Protein AF-A0A165S381-F1 (afdb_monomer_lite)

Structure (mmCIF, N/CA/C/O backbone):
data_AF-A0A165S381-F1
#
_entry.id   AF-A0A165S381-F1
#
loop_
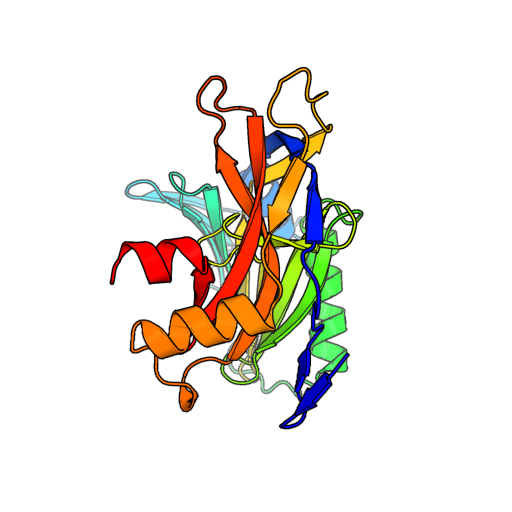_atom_site.group_PDB
_atom_site.id
_atom_site.type_symbol
_atom_site.label_atom_id
_atom_site.label_alt_id
_atom_site.label_comp_id
_atom_site.label_asym_id
_atom_site.label_entity_id
_atom_site.label_seq_id
_atom_site.pdbx_PDB_ins_code
_atom_site.Cartn_x
_atom_site.Cartn_y
_atom_site.Cartn_z
_atom_site.occupancy
_atom_site.B_iso_or_equiv
_atom_site.auth_seq_id
_atom_site.auth_comp_id
_atom_site.auth_asym_id
_atom_site.auth_atom_id
_atom_site.pdbx_PDB_model_num
ATOM 1 N N . MET A 1 1 ? 2.937 -6.931 23.588 1.00 52.06 1 MET A N 1
ATOM 2 C CA . MET A 1 1 ? 3.526 -7.635 22.437 1.00 52.06 1 MET A CA 1
ATOM 3 C C . MET A 1 1 ? 3.448 -9.098 22.780 1.00 52.06 1 MET A C 1
ATOM 5 O O . MET A 1 1 ? 4.029 -9.491 23.786 1.00 52.06 1 MET A O 1
ATOM 9 N N . THR A 1 2 ? 2.648 -9.835 22.028 1.00 57.00 2 THR A N 1
ATOM 10 C CA . THR A 1 2 ? 2.425 -11.264 22.241 1.00 57.00 2 THR A CA 1
ATOM 11 C C . THR A 1 2 ? 3.054 -11.995 21.063 1.00 57.00 2 THR A C 1
ATOM 13 O O . THR A 1 2 ? 3.124 -11.451 19.956 1.00 57.00 2 THR A O 1
ATOM 16 N N . TYR A 1 3 ? 3.615 -13.167 21.333 1.00 39.75 3 TYR A N 1
ATOM 17 C CA . TYR A 1 3 ? 4.367 -13.951 20.365 1.00 39.75 3 TYR A CA 1
ATOM 18 C C . TYR A 1 3 ? 3.748 -15.343 20.311 1.00 39.75 3 TYR A C 1
ATOM 20 O O . TYR A 1 3 ? 3.894 -16.117 21.254 1.00 39.75 3 TYR A O 1
ATOM 28 N N . GLU A 1 4 ? 3.042 -15.636 19.224 1.00 42.53 4 GLU A N 1
ATOM 29 C CA . GLU A 1 4 ? 2.486 -16.959 18.929 1.00 42.53 4 GLU A CA 1
ATOM 30 C C . GLU A 1 4 ? 2.816 -17.303 17.471 1.00 42.53 4 GLU A C 1
ATOM 32 O O . GLU A 1 4 ? 2.862 -16.420 16.613 1.00 42.53 4 GLU A O 1
ATOM 37 N N . ASP A 1 5 ? 3.125 -18.573 17.199 1.00 50.25 5 ASP A N 1
ATOM 38 C CA . ASP A 1 5 ? 3.379 -19.104 15.850 1.00 50.25 5 ASP A CA 1
ATOM 39 C C . ASP A 1 5 ? 4.349 -18.265 14.994 1.00 50.25 5 ASP A C 1
ATOM 41 O O . ASP A 1 5 ? 4.119 -17.996 13.813 1.00 50.25 5 ASP A O 1
ATOM 45 N N . ASN A 1 6 ? 5.462 -17.836 15.603 1.00 48.41 6 ASN A N 1
ATOM 46 C CA . ASN A 1 6 ? 6.519 -17.047 14.956 1.00 48.41 6 ASN A CA 1
ATOM 47 C C . ASN A 1 6 ? 6.038 -15.690 14.392 1.00 48.41 6 ASN A C 1
ATOM 49 O O . ASN A 1 6 ? 6.712 -15.087 13.555 1.00 48.41 6 ASN A O 1
ATOM 53 N N . THR A 1 7 ? 4.884 -15.205 14.863 1.00 52.88 7 THR A N 1
ATOM 54 C CA . THR A 1 7 ? 4.267 -13.945 14.453 1.00 52.88 7 THR A CA 1
ATOM 55 C C . THR A 1 7 ? 4.124 -13.034 15.666 1.00 52.88 7 THR A C 1
ATOM 57 O O . THR A 1 7 ? 3.506 -13.375 16.674 1.00 52.88 7 THR A O 1
ATOM 60 N N . THR A 1 8 ? 4.709 -11.844 15.574 1.00 57.97 8 THR A N 1
ATOM 61 C CA . THR A 1 8 ? 4.594 -10.825 16.617 1.00 57.97 8 THR A CA 1
ATOM 62 C C . THR A 1 8 ? 3.366 -9.969 16.356 1.00 57.97 8 THR A C 1
ATOM 64 O O . THR A 1 8 ? 3.255 -9.366 15.289 1.00 57.97 8 THR A O 1
ATOM 67 N N . TYR A 1 9 ? 2.487 -9.842 17.346 1.00 70.31 9 TYR A N 1
ATOM 68 C CA . TYR A 1 9 ? 1.374 -8.899 17.286 1.00 70.31 9 TYR A CA 1
ATOM 69 C C . TYR A 1 9 ? 1.334 -7.986 18.514 1.00 70.31 9 TYR A C 1
ATOM 71 O O . TYR A 1 9 ? 1.805 -8.303 19.617 1.00 70.31 9 TYR A O 1
ATOM 79 N N . ILE A 1 10 ? 0.816 -6.779 18.293 1.00 77.88 10 ILE A N 1
ATOM 80 C CA . ILE A 1 10 ? 0.620 -5.789 19.346 1.00 77.88 10 ILE A CA 1
ATOM 81 C C . ILE A 1 10 ? -0.807 -5.929 19.857 1.00 77.88 10 ILE A C 1
ATOM 83 O O . ILE A 1 10 ? -1.758 -5.478 19.227 1.00 77.88 10 ILE A O 1
ATOM 87 N N . ASP A 1 11 ? -0.929 -6.529 21.037 1.00 85.50 11 ASP A N 1
ATOM 88 C CA . ASP A 1 11 ? -2.183 -6.535 21.773 1.00 85.50 11 ASP A CA 1
ATOM 89 C C . ASP A 1 11 ? -2.430 -5.215 22.491 1.00 85.50 11 ASP A C 1
ATOM 91 O O . ASP A 1 11 ? -1.566 -4.670 23.185 1.00 85.50 11 ASP A O 1
ATOM 95 N N . TYR A 1 12 ? -3.678 -4.773 22.401 1.00 91.06 12 TYR A N 1
ATOM 96 C CA . TYR A 1 12 ? -4.230 -3.678 23.183 1.00 91.06 12 TYR A CA 1
ATOM 97 C C . TYR A 1 12 ? -5.188 -4.276 24.217 1.00 91.06 12 TYR A C 1
ATOM 99 O O . TYR A 1 12 ? -6.333 -4.583 23.864 1.00 91.06 12 TYR A O 1
ATOM 107 N N . PRO A 1 13 ? -4.743 -4.506 25.470 1.00 89.69 13 PRO A N 1
ATOM 108 C CA . PRO A 1 13 ? -5.540 -5.204 26.486 1.00 89.69 13 PRO A CA 1
ATOM 109 C C . PRO A 1 13 ? -6.689 -4.346 27.031 1.00 89.69 13 PRO A C 1
ATOM 111 O O . PRO A 1 13 ? -7.647 -4.861 27.606 1.00 89.69 13 PRO A O 1
ATOM 114 N N . LYS A 1 14 ? -6.613 -3.027 26.836 1.00 95.19 14 LYS A N 1
ATOM 115 C CA . LYS A 1 14 ? -7.631 -2.045 27.215 1.00 95.19 14 LYS A CA 1
ATOM 116 C C . LYS A 1 14 ? -8.139 -1.315 25.974 1.00 95.19 14 LYS A C 1
ATOM 118 O O . LYS A 1 14 ? -7.603 -1.487 24.883 1.00 95.19 14 LYS A O 1
ATOM 123 N N . GLN A 1 15 ? -9.193 -0.526 26.156 1.00 96.06 15 GLN A N 1
ATOM 124 C CA . GLN A 1 15 ? -9.677 0.380 25.119 1.00 96.06 15 GLN A CA 1
ATOM 125 C C . GLN A 1 15 ? -8.584 1.376 24.718 1.00 96.06 15 GLN A C 1
ATOM 127 O O . GLN A 1 15 ? -7.765 1.769 25.553 1.00 96.06 15 GLN A O 1
ATOM 132 N N . VAL A 1 16 ? -8.592 1.785 23.452 1.00 95.19 16 VAL A N 1
ATOM 133 C CA . VAL A 1 16 ? -7.617 2.723 22.884 1.00 95.19 16 VAL A CA 1
ATOM 134 C C . VAL A 1 16 ? -8.367 3.894 22.279 1.00 95.19 16 VAL A C 1
ATOM 136 O O . VAL A 1 16 ? -9.293 3.693 21.499 1.00 95.19 16 VAL A O 1
ATOM 139 N N . THR A 1 17 ? -7.966 5.112 22.626 1.00 95.12 17 THR A N 1
ATOM 140 C CA . THR A 1 17 ? -8.528 6.332 22.044 1.00 95.12 17 THR A CA 1
ATOM 141 C C . THR A 1 17 ? -7.565 6.874 20.997 1.00 95.12 17 THR A C 1
ATOM 143 O O . THR A 1 17 ? -6.408 7.144 21.310 1.00 95.12 17 THR A O 1
ATOM 146 N N . MET A 1 18 ? -8.040 7.027 19.763 1.00 94.06 18 MET A N 1
ATOM 147 C CA . MET A 1 18 ? -7.264 7.516 18.619 1.00 94.06 18 MET A CA 1
ATOM 148 C C . MET A 1 18 ? -7.956 8.727 18.003 1.00 94.06 18 MET A C 1
ATOM 150 O O . MET A 1 18 ? -9.185 8.797 17.997 1.00 94.06 18 MET A O 1
ATOM 154 N N . GLN A 1 19 ? -7.175 9.679 17.498 1.00 92.38 19 GLN A N 1
ATOM 155 C CA . GLN A 1 19 ? -7.712 10.881 16.861 1.00 92.38 19 GLN A CA 1
ATOM 156 C C . GLN A 1 19 ? -8.088 10.599 15.407 1.00 92.38 19 GLN A C 1
ATOM 158 O O . GLN A 1 19 ? -7.485 9.748 14.763 1.00 92.38 19 GLN A O 1
ATOM 163 N N . HIS A 1 20 ? -9.064 11.326 14.876 1.00 92.06 20 HIS A N 1
ATOM 164 C CA . HIS A 1 20 ? -9.244 11.410 13.432 1.00 92.06 20 HIS A CA 1
ATOM 165 C C . HIS A 1 20 ? -8.231 12.374 12.829 1.00 92.06 20 HIS A C 1
ATOM 167 O O . HIS A 1 20 ? -7.898 13.396 13.428 1.00 92.06 20 HIS A O 1
ATOM 173 N N . TYR A 1 21 ? -7.826 12.089 11.595 1.00 91.62 21 TYR A N 1
ATOM 174 C CA . TYR A 1 21 ? -7.025 13.012 10.805 1.00 91.62 21 TYR A CA 1
ATOM 175 C C . TYR A 1 21 ? -7.656 13.236 9.441 1.00 91.62 21 TYR A C 1
ATOM 177 O O . TYR A 1 21 ? -8.306 12.347 8.891 1.00 91.62 21 TYR A O 1
ATOM 185 N N . SER A 1 22 ? -7.406 14.411 8.879 1.00 91.75 22 SER A N 1
ATOM 186 C CA . SER A 1 22 ? -7.743 14.723 7.497 1.00 91.75 22 SER A CA 1
ATOM 187 C C . SER A 1 22 ? -6.506 15.267 6.799 1.00 91.75 22 SER A C 1
ATOM 189 O O . SER A 1 22 ? -5.703 15.975 7.403 1.00 91.75 22 SER A O 1
ATOM 191 N N . TYR A 1 23 ? -6.345 14.938 5.524 1.00 91.50 23 TYR A N 1
ATOM 192 C CA . TYR A 1 23 ? -5.181 15.320 4.728 1.00 91.50 23 TYR A CA 1
ATOM 193 C C . TYR A 1 23 ? -5.603 15.769 3.337 1.00 91.50 23 TYR A C 1
ATOM 195 O O . TYR A 1 23 ? -6.544 15.222 2.759 1.00 91.50 23 TYR A O 1
ATOM 203 N N . LEU A 1 24 ? -4.864 16.720 2.768 1.00 91.25 24 LEU A N 1
ATOM 204 C CA . LEU A 1 24 ? -4.918 16.979 1.336 1.00 91.25 24 LEU A CA 1
ATOM 205 C C . LEU A 1 24 ? -4.264 15.818 0.585 1.00 91.25 24 LEU A C 1
ATOM 207 O O . LEU A 1 24 ? -3.138 15.407 0.887 1.00 91.25 24 LEU A O 1
ATOM 211 N N . MET A 1 25 ? -4.986 15.311 -0.408 1.00 89.69 25 MET A N 1
ATOM 212 C CA . MET A 1 25 ? -4.514 14.288 -1.326 1.00 89.69 25 MET A CA 1
ATOM 213 C C . MET A 1 25 ? -3.810 14.929 -2.510 1.00 89.69 25 MET A C 1
ATOM 215 O O . MET A 1 25 ? -4.332 15.852 -3.136 1.00 89.69 25 MET A O 1
ATOM 219 N N . SER A 1 26 ? -2.670 14.360 -2.877 1.00 88.12 26 SER A N 1
ATOM 220 C CA . SER A 1 26 ? -2.007 14.648 -4.142 1.00 88.12 26 SER A CA 1
ATOM 221 C C . SER A 1 26 ? -2.053 13.438 -5.062 1.00 88.12 26 SER A C 1
ATOM 223 O O . SER A 1 26 ? -2.229 12.311 -4.599 1.00 88.12 26 SER A O 1
ATOM 225 N N . LYS A 1 27 ? -1.913 13.679 -6.367 1.00 89.94 27 LYS A N 1
ATOM 226 C CA . LYS A 1 27 ? -1.815 12.633 -7.384 1.00 89.94 27 LYS A CA 1
ATOM 227 C C . LYS A 1 27 ? -0.576 12.880 -8.235 1.00 89.94 27 LYS A C 1
ATOM 229 O O . LYS A 1 27 ? -0.496 13.918 -8.888 1.00 89.94 27 LYS A O 1
ATOM 234 N N . ALA A 1 28 ? 0.351 11.928 -8.254 1.00 90.69 28 ALA A N 1
ATOM 235 C CA . ALA A 1 28 ? 1.498 11.968 -9.152 1.00 90.69 28 ALA A CA 1
ATOM 236 C C . ALA A 1 28 ? 1.049 11.865 -10.620 1.00 90.69 28 ALA A C 1
ATOM 238 O O . ALA A 1 28 ? 0.085 11.160 -10.949 1.00 90.69 28 ALA A O 1
ATOM 239 N N . ALA A 1 29 ? 1.758 12.553 -11.514 1.00 93.00 29 ALA A N 1
ATOM 240 C CA . ALA A 1 29 ? 1.512 12.436 -12.943 1.00 93.00 29 ALA A CA 1
ATOM 241 C C . ALA A 1 29 ? 1.976 11.060 -13.437 1.00 93.00 29 ALA A C 1
ATOM 243 O O . ALA A 1 29 ? 3.136 10.688 -13.271 1.00 93.00 29 ALA A O 1
ATOM 244 N N . ALA A 1 30 ? 1.083 10.310 -14.089 1.00 94.12 30 ALA A N 1
ATOM 245 C CA . ALA A 1 30 ? 1.415 8.992 -14.628 1.00 94.12 30 ALA A CA 1
ATOM 246 C C . ALA A 1 30 ? 2.625 9.041 -15.576 1.00 94.12 30 ALA A C 1
ATOM 248 O O . ALA A 1 30 ? 3.497 8.187 -15.494 1.00 94.12 30 ALA A O 1
ATOM 249 N N . SER A 1 31 ? 2.729 10.072 -16.418 1.00 93.62 31 SER A N 1
ATOM 250 C CA . SER A 1 31 ? 3.864 10.266 -17.327 1.00 93.62 31 SER A CA 1
ATOM 251 C C . SER A 1 31 ? 5.201 10.482 -16.610 1.00 93.62 31 SER A C 1
ATOM 253 O O . SER A 1 31 ? 6.226 10.014 -17.090 1.00 93.62 31 SER A O 1
ATOM 255 N N . GLU A 1 32 ? 5.213 11.152 -15.457 1.00 92.50 32 GLU A N 1
ATOM 256 C CA . GLU A 1 32 ? 6.436 11.348 -14.666 1.00 92.50 32 GLU A CA 1
ATOM 257 C C . GLU A 1 32 ? 6.938 10.016 -14.097 1.00 92.50 32 GLU A C 1
ATOM 259 O O . GLU A 1 32 ? 8.125 9.698 -14.179 1.00 92.50 32 GLU A O 1
ATOM 264 N N . ILE A 1 33 ? 6.013 9.208 -13.576 1.00 93.69 33 ILE A N 1
ATOM 265 C CA . ILE A 1 33 ? 6.307 7.857 -13.094 1.00 93.69 33 ILE A CA 1
ATOM 266 C C . ILE A 1 33 ? 6.746 6.952 -14.250 1.00 93.69 33 ILE A C 1
ATOM 268 O O . ILE A 1 33 ? 7.708 6.199 -14.101 1.00 93.69 33 ILE A O 1
ATOM 272 N N . ALA A 1 34 ? 6.094 7.064 -15.412 1.00 94.44 34 ALA A N 1
ATOM 273 C CA . ALA A 1 34 ? 6.475 6.346 -16.621 1.00 94.44 34 ALA A CA 1
ATOM 274 C C . ALA A 1 34 ? 7.935 6.631 -16.981 1.00 94.44 34 ALA A C 1
ATOM 276 O O . ALA A 1 34 ? 8.704 5.690 -17.113 1.00 94.44 34 ALA A O 1
ATOM 277 N N . ASN A 1 35 ? 8.341 7.902 -17.048 1.00 91.62 35 ASN A N 1
ATOM 278 C CA . ASN A 1 35 ? 9.719 8.277 -17.375 1.00 91.62 35 ASN A CA 1
ATOM 279 C C . ASN A 1 35 ? 10.726 7.669 -16.385 1.00 91.62 35 ASN A C 1
ATOM 281 O O . ASN A 1 35 ? 11.712 7.072 -16.798 1.00 91.62 35 ASN A O 1
ATOM 285 N N . ARG A 1 36 ? 10.442 7.721 -15.077 1.00 91.75 36 ARG A N 1
ATOM 286 C CA . ARG A 1 36 ? 11.323 7.148 -14.040 1.00 91.75 36 ARG A CA 1
ATOM 287 C C . ARG A 1 36 ? 11.473 5.627 -14.130 1.00 91.75 36 ARG A C 1
ATOM 289 O O . ARG A 1 36 ? 12.525 5.103 -13.779 1.00 91.75 36 ARG A O 1
ATOM 296 N N . LEU A 1 37 ? 10.426 4.915 -14.550 1.00 92.44 37 LEU A N 1
ATOM 297 C CA . LEU A 1 37 ? 10.412 3.447 -14.604 1.00 92.44 37 LEU A CA 1
ATOM 298 C C . LEU A 1 37 ? 10.853 2.880 -15.961 1.00 92.44 37 LEU A C 1
ATOM 300 O O . LEU A 1 37 ? 11.492 1.828 -16.028 1.00 92.44 37 LEU A O 1
ATOM 304 N N . LEU A 1 38 ? 10.475 3.554 -17.044 1.00 93.56 38 LEU A N 1
ATOM 305 C CA . LEU A 1 38 ? 10.591 3.075 -18.421 1.00 93.56 38 LEU A CA 1
ATOM 306 C C . LEU A 1 38 ? 11.773 3.685 -19.175 1.00 93.56 38 LEU A C 1
ATOM 308 O O . LEU A 1 38 ? 12.236 3.068 -20.133 1.00 93.56 38 LEU A O 1
ATOM 312 N N . ASP A 1 39 ? 12.256 4.842 -18.726 1.00 88.19 39 ASP A N 1
ATOM 313 C CA . ASP A 1 39 ? 13.365 5.604 -19.305 1.00 88.19 39 ASP A CA 1
ATOM 314 C C . ASP A 1 39 ? 14.360 6.045 -18.216 1.00 88.19 39 ASP A C 1
ATOM 316 O O . ASP A 1 39 ? 14.819 7.182 -18.147 1.00 88.19 39 ASP A O 1
ATOM 320 N N . ALA A 1 40 ? 14.672 5.125 -17.300 1.00 80.25 40 ALA A N 1
ATOM 321 C CA . ALA A 1 40 ? 15.550 5.407 -16.164 1.00 80.25 40 ALA A CA 1
ATOM 322 C C . ALA A 1 40 ? 16.973 5.839 -16.578 1.00 80.25 40 ALA A C 1
ATOM 324 O O . ALA A 1 40 ? 17.668 6.478 -15.789 1.00 80.25 40 ALA A O 1
ATOM 325 N N . ASP A 1 41 ? 17.413 5.477 -17.786 1.00 80.50 41 ASP A N 1
ATOM 326 C CA . ASP A 1 41 ? 18.712 5.825 -18.366 1.00 80.50 41 ASP A CA 1
ATOM 327 C C . ASP A 1 41 ? 18.663 7.021 -19.336 1.00 80.50 41 ASP A C 1
ATOM 329 O O . ASP A 1 41 ? 19.716 7.453 -19.807 1.00 80.50 41 ASP A O 1
ATOM 333 N N . GLY A 1 42 ? 17.475 7.573 -19.611 1.00 83.69 42 GLY A N 1
ATOM 334 C CA . GLY A 1 42 ? 17.266 8.737 -20.479 1.00 83.69 42 GLY A CA 1
ATOM 335 C C . GLY A 1 42 ? 17.444 8.473 -21.978 1.00 83.69 42 GLY A C 1
ATOM 336 O O . GLY A 1 42 ? 17.528 9.426 -22.753 1.00 83.69 42 GLY A O 1
ATOM 337 N N . ASN A 1 43 ? 17.558 7.207 -22.391 1.00 85.00 43 ASN A N 1
ATOM 338 C CA . ASN A 1 43 ? 17.832 6.804 -23.776 1.00 85.00 43 ASN A CA 1
ATOM 339 C C . ASN A 1 43 ? 16.708 5.957 -24.395 1.00 85.00 43 ASN A C 1
ATOM 341 O O . ASN A 1 43 ? 16.822 5.492 -25.532 1.00 85.00 43 ASN A O 1
ATOM 345 N N . SER A 1 44 ? 15.625 5.732 -23.659 1.00 87.44 44 SER A N 1
ATOM 346 C CA . SER A 1 44 ? 14.515 4.872 -24.043 1.00 87.44 44 SER A CA 1
ATOM 347 C C . SER A 1 44 ? 13.345 5.682 -24.598 1.00 87.44 44 SER A C 1
ATOM 349 O O . SER A 1 44 ? 12.943 6.709 -24.062 1.00 87.44 44 SER A O 1
ATOM 351 N N . THR A 1 45 ? 12.721 5.191 -25.670 1.00 89.31 45 THR A N 1
ATOM 352 C CA . THR A 1 45 ? 11.483 5.796 -26.187 1.00 89.31 45 THR A CA 1
ATOM 353 C C . THR A 1 45 ? 10.265 5.176 -25.509 1.00 89.31 45 THR A C 1
ATOM 355 O O . THR A 1 45 ? 9.974 3.994 -25.708 1.00 89.31 45 THR A O 1
ATOM 358 N N . VAL A 1 46 ? 9.520 5.988 -24.756 1.00 94.12 46 VAL A N 1
ATOM 359 C CA . VAL A 1 46 ? 8.271 5.575 -24.102 1.00 94.12 46 VAL A CA 1
ATOM 360 C C . VAL A 1 46 ? 7.086 5.790 -25.041 1.00 94.12 46 VAL A C 1
ATOM 362 O O . VAL A 1 46 ? 6.789 6.911 -25.451 1.00 94.12 46 VAL A O 1
ATOM 365 N N . SER A 1 47 ? 6.373 4.712 -25.360 1.00 94.44 47 SER A N 1
ATOM 366 C CA . SER A 1 47 ? 5.110 4.762 -26.108 1.00 94.44 47 SER A CA 1
ATOM 367 C C . SER A 1 47 ? 3.916 4.754 -25.160 1.00 94.44 47 SER A C 1
ATOM 369 O O . SER A 1 47 ? 3.978 4.117 -24.110 1.00 94.44 47 SER A O 1
ATOM 371 N N . VAL A 1 48 ? 2.819 5.420 -25.536 1.00 95.56 48 VAL A N 1
ATOM 372 C CA . VAL A 1 48 ? 1.602 5.518 -24.713 1.00 95.56 48 VAL A CA 1
ATOM 373 C C . VAL A 1 48 ? 0.378 5.075 -25.503 1.00 95.56 48 VAL A C 1
ATOM 375 O O . VAL A 1 48 ? 0.133 5.553 -26.609 1.00 95.56 48 VAL A O 1
ATOM 378 N N . HIS A 1 49 ? -0.428 4.202 -24.905 1.00 94.69 49 HIS A N 1
ATOM 379 C CA . HIS A 1 49 ? -1.664 3.687 -25.476 1.00 94.69 49 HIS A CA 1
ATOM 380 C C . HIS A 1 49 ? -2.814 3.840 -24.479 1.00 94.69 49 HIS A C 1
ATOM 382 O O . HIS A 1 49 ? -2.712 3.448 -23.320 1.00 94.69 49 HIS A O 1
ATOM 388 N N . ASN A 1 50 ? -3.947 4.365 -24.940 1.00 93.19 50 ASN A N 1
ATOM 389 C CA . ASN A 1 50 ? -5.160 4.469 -24.132 1.00 93.19 50 ASN A CA 1
ATOM 390 C C . ASN A 1 50 ? -6.121 3.339 -24.505 1.00 93.19 50 ASN A C 1
ATOM 392 O O . ASN A 1 50 ? -6.474 3.188 -25.675 1.00 93.19 50 ASN A O 1
ATOM 396 N N . ARG A 1 51 ? -6.562 2.547 -23.524 1.00 85.62 51 ARG A N 1
ATOM 397 C CA . ARG A 1 51 ? -7.499 1.435 -23.739 1.00 85.62 51 ARG A CA 1
ATOM 398 C C . ARG A 1 51 ? -8.503 1.359 -22.595 1.00 85.62 51 ARG A C 1
ATOM 400 O O . ARG A 1 51 ? -8.126 1.065 -21.468 1.00 85.62 51 ARG A O 1
ATOM 407 N N . SER A 1 52 ? -9.782 1.601 -22.887 1.00 83.94 52 SER A N 1
ATOM 408 C CA . SER A 1 52 ? -10.914 1.326 -21.982 1.00 83.94 52 SER A CA 1
ATOM 409 C C . SER A 1 52 ? -10.702 1.762 -20.519 1.00 83.94 52 SER A C 1
ATOM 411 O O . SER A 1 52 ? -10.830 0.958 -19.600 1.00 83.94 52 SER A O 1
ATOM 413 N N . GLY A 1 53 ? -10.348 3.033 -20.289 1.00 85.50 53 GLY A N 1
ATOM 414 C CA . GLY A 1 53 ? -10.127 3.573 -18.936 1.00 85.50 53 GLY A CA 1
ATOM 415 C C . GLY A 1 53 ? -8.765 3.240 -18.313 1.00 85.50 53 GLY A C 1
ATOM 416 O O . GLY A 1 53 ? -8.519 3.583 -17.154 1.00 85.50 53 GLY A O 1
ATOM 417 N N . LYS A 1 54 ? -7.864 2.615 -19.076 1.00 94.56 54 LYS A N 1
ATOM 418 C CA . LYS A 1 54 ? -6.468 2.385 -18.706 1.00 94.56 54 LYS A CA 1
ATOM 419 C C . LYS A 1 54 ? -5.523 3.147 -19.628 1.00 94.56 54 LYS A C 1
ATOM 421 O O . LYS A 1 54 ? -5.793 3.287 -20.824 1.00 94.56 54 LYS A O 1
ATOM 426 N N . GLN A 1 55 ? -4.415 3.609 -19.059 1.00 96.38 55 GLN A N 1
ATOM 427 C CA . GLN A 1 55 ? -3.286 4.156 -19.811 1.00 96.38 55 GLN A CA 1
ATOM 428 C C . GLN A 1 55 ? -2.121 3.182 -19.700 1.00 96.38 55 GLN A C 1
ATOM 430 O O . GLN A 1 55 ? -1.727 2.815 -18.597 1.00 96.38 55 GLN A O 1
ATOM 435 N N . GLU A 1 56 ? -1.600 2.738 -20.832 1.00 97.12 56 GLU A N 1
ATOM 436 C CA . GLU A 1 56 ? -0.478 1.812 -20.910 1.00 97.12 56 GLU A CA 1
ATOM 437 C C . GLU A 1 56 ? 0.733 2.547 -21.480 1.00 97.12 56 GLU A C 1
ATOM 439 O O . GLU A 1 56 ? 0.657 3.135 -22.556 1.00 97.12 56 GLU A O 1
ATOM 444 N N . TYR A 1 57 ? 1.839 2.510 -20.749 1.00 96.62 57 TYR A N 1
ATOM 445 C CA . TYR A 1 57 ? 3.125 3.060 -21.145 1.00 96.62 57 TYR A CA 1
ATOM 446 C C . TYR A 1 57 ? 4.098 1.903 -21.341 1.00 96.62 57 TYR A C 1
ATOM 448 O O . TYR A 1 57 ? 4.157 1.004 -20.501 1.00 96.62 57 TYR A O 1
ATOM 456 N N . THR A 1 58 ? 4.865 1.909 -22.424 1.00 96.31 58 THR A N 1
ATOM 457 C CA . THR A 1 58 ? 5.760 0.795 -22.768 1.00 96.31 58 THR A CA 1
ATOM 458 C C . THR A 1 58 ? 7.097 1.286 -23.294 1.00 96.31 58 THR A C 1
ATOM 460 O O . THR A 1 58 ? 7.128 2.220 -24.097 1.00 96.31 58 THR A O 1
ATOM 463 N N . THR A 1 59 ? 8.167 0.581 -22.931 1.00 94.62 59 THR A N 1
ATOM 464 C CA . THR A 1 59 ? 9.465 0.664 -23.613 1.00 94.62 59 THR A CA 1
ATOM 465 C C . THR A 1 59 ? 9.767 -0.699 -24.221 1.00 94.62 59 THR A C 1
ATOM 467 O O . THR A 1 59 ? 9.932 -1.688 -23.501 1.00 94.62 59 THR A O 1
ATOM 470 N N . GLY A 1 60 ? 9.815 -0.754 -25.555 1.00 88.88 60 GLY A N 1
ATOM 471 C CA . GLY A 1 60 ? 9.963 -2.007 -26.295 1.00 88.88 60 GLY A CA 1
ATOM 472 C C . GLY A 1 60 ? 8.886 -3.034 -25.924 1.00 88.88 60 GLY A C 1
ATOM 473 O O . GLY A 1 60 ? 7.739 -2.683 -25.652 1.00 88.88 60 GLY A O 1
ATOM 474 N N . SER A 1 61 ? 9.263 -4.312 -25.910 1.00 87.06 61 SER A N 1
ATOM 475 C CA . SER A 1 61 ? 8.400 -5.430 -25.500 1.00 87.06 61 SER A CA 1
ATOM 476 C C . SER A 1 61 ? 8.625 -5.888 -24.054 1.00 87.06 61 SER A C 1
ATOM 478 O O . SER A 1 61 ? 7.958 -6.816 -23.601 1.00 87.06 61 SER A O 1
ATOM 480 N N . TYR A 1 62 ? 9.573 -5.275 -23.342 1.00 88.56 62 TYR A N 1
ATOM 481 C CA . TYR A 1 62 ? 10.103 -5.796 -22.082 1.00 88.56 62 TYR A CA 1
ATOM 482 C C . TYR A 1 62 ? 9.630 -5.027 -20.849 1.00 88.56 62 TYR A C 1
ATOM 484 O O . TYR A 1 62 ? 9.541 -5.631 -19.787 1.00 88.56 62 TYR A O 1
ATOM 492 N N . LYS A 1 63 ? 9.282 -3.738 -20.951 1.00 95.56 63 LYS A N 1
ATOM 493 C CA . LYS A 1 63 ? 8.726 -2.983 -19.819 1.00 95.56 63 LYS A CA 1
ATOM 494 C C . LYS A 1 63 ? 7.363 -2.402 -20.138 1.00 95.56 63 LYS A C 1
ATOM 496 O O . LYS A 1 63 ? 7.160 -1.801 -21.196 1.00 95.56 63 LYS A O 1
ATOM 501 N N . ARG A 1 64 ? 6.454 -2.515 -19.174 1.00 96.81 64 ARG A N 1
ATOM 502 C CA . ARG A 1 64 ? 5.096 -1.989 -19.265 1.00 96.81 64 ARG A CA 1
ATOM 503 C C . ARG A 1 64 ? 4.650 -1.398 -17.938 1.00 96.81 64 ARG A C 1
ATOM 505 O O . ARG A 1 64 ? 4.732 -2.050 -16.907 1.00 96.81 64 ARG A O 1
ATOM 512 N N . MET A 1 65 ? 4.070 -0.207 -17.986 1.00 96.94 65 MET A N 1
ATOM 513 C CA . MET A 1 65 ? 3.325 0.400 -16.891 1.00 96.94 65 MET A CA 1
ATOM 514 C C . MET A 1 65 ? 1.861 0.563 -17.302 1.00 96.94 65 MET A C 1
ATOM 516 O O . MET A 1 65 ? 1.560 1.251 -18.271 1.00 96.94 65 MET A O 1
ATOM 520 N N . THR A 1 66 ? 0.940 -0.038 -16.558 1.00 97.44 66 THR A N 1
ATOM 521 C CA . THR A 1 66 ? -0.505 0.114 -16.750 1.00 97.44 66 THR A CA 1
ATOM 522 C C . THR A 1 66 ? -1.089 0.925 -15.606 1.00 97.44 66 THR A C 1
ATOM 524 O O . THR A 1 66 ? -0.933 0.564 -14.442 1.00 97.44 66 THR A O 1
ATOM 527 N N . VAL A 1 67 ? -1.802 1.994 -15.935 1.00 96.62 67 VAL A N 1
ATOM 528 C CA . VAL A 1 67 ? -2.510 2.842 -14.978 1.00 96.62 67 VAL A CA 1
ATOM 529 C C . VAL A 1 67 ? -3.999 2.564 -15.073 1.00 96.62 67 VAL A C 1
ATOM 531 O O . VAL A 1 67 ? -4.600 2.765 -16.131 1.00 96.62 67 VAL A O 1
ATOM 534 N N . ASP A 1 68 ? -4.615 2.153 -13.968 1.00 94.56 68 ASP A N 1
ATOM 535 C CA . ASP A 1 68 ? -6.068 2.192 -13.839 1.00 94.56 68 ASP A CA 1
ATOM 536 C C . ASP A 1 68 ? -6.488 3.633 -13.543 1.00 94.56 68 ASP A C 1
ATOM 538 O O . ASP A 1 68 ? -6.211 4.172 -12.470 1.00 94.56 68 ASP A O 1
ATOM 542 N N . SER A 1 69 ? -7.136 4.298 -14.500 1.00 90.44 69 SER A N 1
ATOM 543 C CA . SER A 1 69 ? -7.440 5.727 -14.350 1.00 90.44 69 SER A CA 1
ATOM 544 C C . SER A 1 69 ? -8.538 5.996 -13.321 1.00 90.44 69 SER A C 1
ATOM 546 O O . SER A 1 69 ? -8.598 7.103 -12.783 1.00 90.44 69 SER A O 1
ATOM 548 N N . LYS A 1 70 ? -9.393 5.002 -13.038 1.00 89.19 70 LYS A N 1
ATOM 549 C CA . LYS A 1 70 ? -10.491 5.114 -12.073 1.00 89.19 70 LYS A CA 1
ATOM 550 C C . LYS A 1 70 ? -9.974 4.962 -10.648 1.00 89.19 70 LYS A C 1
ATOM 552 O O . LYS A 1 70 ? -10.365 5.735 -9.780 1.00 89.19 70 LYS A O 1
ATOM 557 N N . LEU A 1 71 ? -9.113 3.973 -10.424 1.00 89.25 71 LEU A N 1
ATOM 558 C CA . LEU A 1 71 ? -8.526 3.694 -9.113 1.00 89.25 71 LEU A CA 1
ATOM 559 C C . LEU A 1 71 ? -7.280 4.544 -8.838 1.00 89.25 71 LEU A C 1
ATOM 561 O O . LEU A 1 71 ? -6.894 4.708 -7.687 1.00 89.25 71 LEU A O 1
ATOM 565 N N . GLY A 1 72 ? -6.650 5.086 -9.884 1.00 91.00 72 GLY A N 1
ATOM 566 C CA . GLY A 1 72 ? -5.364 5.774 -9.798 1.00 91.00 72 GLY A CA 1
ATOM 567 C C . GLY A 1 72 ? -4.237 4.859 -9.333 1.00 91.00 72 GLY A C 1
ATOM 568 O O . GLY A 1 72 ? -3.307 5.331 -8.687 1.00 91.00 72 GLY A O 1
ATOM 569 N N . THR A 1 73 ? -4.322 3.566 -9.639 1.00 93.12 73 THR A N 1
ATOM 570 C CA . THR A 1 73 ? -3.297 2.577 -9.305 1.00 93.12 73 THR A CA 1
ATOM 571 C C . THR A 1 73 ? -2.423 2.276 -10.512 1.00 93.12 73 THR A C 1
ATOM 573 O O . THR A 1 73 ? -2.858 2.364 -11.663 1.00 93.12 73 THR A O 1
ATOM 576 N N . VAL A 1 74 ? -1.172 1.928 -10.237 1.00 94.44 74 VAL A N 1
ATOM 577 C CA . VAL A 1 74 ? -0.171 1.538 -11.222 1.00 94.44 74 VAL A CA 1
ATOM 578 C C . VAL A 1 74 ? 0.146 0.068 -11.028 1.00 94.44 74 VAL A C 1
ATOM 580 O O . VAL A 1 74 ? 0.396 -0.378 -9.910 1.00 94.44 74 VAL A O 1
ATOM 583 N N . TYR A 1 75 ? 0.185 -0.657 -12.137 1.00 95.44 75 TYR A N 1
ATOM 584 C CA . TYR A 1 75 ? 0.779 -1.975 -12.234 1.00 95.44 75 TYR A CA 1
ATOM 585 C C . TYR A 1 75 ? 1.917 -1.924 -13.251 1.00 95.44 75 TYR A C 1
ATOM 587 O O . TYR A 1 75 ? 1.696 -1.616 -14.423 1.00 95.44 75 TYR A O 1
ATOM 595 N N . PHE A 1 76 ? 3.135 -2.177 -12.796 1.00 95.94 76 PHE A N 1
ATOM 596 C CA . PHE A 1 76 ? 4.335 -2.170 -13.622 1.00 95.94 76 PHE A CA 1
ATOM 597 C C . PHE A 1 76 ? 4.910 -3.576 -13.732 1.00 95.94 76 PHE A C 1
ATOM 599 O O . PHE A 1 76 ? 4.918 -4.312 -12.748 1.00 95.94 76 PHE A O 1
ATOM 606 N N . GLU A 1 77 ? 5.418 -3.919 -14.910 1.00 96.56 77 GLU A N 1
ATOM 607 C CA . GLU A 1 77 ? 6.091 -5.180 -15.196 1.00 96.56 77 GLU A CA 1
ATOM 608 C C . GLU A 1 77 ? 7.374 -4.924 -15.985 1.00 96.56 77 GLU A C 1
ATOM 610 O O . GLU A 1 77 ? 7.369 -4.172 -16.965 1.00 96.56 77 GLU A O 1
ATOM 615 N N . ASP A 1 78 ? 8.449 -5.589 -15.573 1.00 95.00 78 ASP A N 1
ATOM 616 C CA . ASP A 1 78 ? 9.743 -5.586 -16.246 1.00 95.00 78 ASP A CA 1
ATOM 617 C C . ASP A 1 78 ? 10.207 -7.024 -16.499 1.00 95.00 78 ASP A C 1
ATOM 619 O O . ASP A 1 78 ? 10.381 -7.821 -15.575 1.00 95.00 78 ASP A O 1
ATOM 623 N N . TYR A 1 79 ? 10.386 -7.335 -17.778 1.00 94.00 79 TYR A N 1
ATOM 624 C CA . TYR A 1 79 ? 10.819 -8.614 -18.325 1.00 94.00 79 TYR A CA 1
ATOM 625 C C . TYR A 1 79 ? 12.226 -8.537 -18.933 1.00 94.00 79 TYR A C 1
ATOM 627 O O . TYR A 1 79 ? 12.626 -9.465 -19.634 1.00 94.00 79 TYR A O 1
ATOM 635 N N . SER A 1 80 ? 12.979 -7.454 -18.707 1.00 91.19 80 SER A N 1
ATOM 636 C CA . SER A 1 80 ? 14.288 -7.231 -19.349 1.00 91.19 80 SER A CA 1
ATOM 637 C C . SER A 1 80 ? 15.284 -8.364 -19.092 1.00 91.19 80 SER A C 1
ATOM 639 O O . SER A 1 80 ? 16.065 -8.701 -19.975 1.00 91.19 80 SER A O 1
ATOM 641 N N . ASP A 1 81 ? 15.213 -8.996 -17.916 1.00 90.62 81 ASP A N 1
ATOM 642 C CA . ASP A 1 81 ? 16.090 -10.110 -17.536 1.00 90.62 81 ASP A CA 1
ATOM 643 C C . ASP A 1 81 ? 15.403 -11.481 -17.670 1.00 90.62 81 ASP A C 1
ATOM 645 O O . ASP A 1 81 ? 15.872 -12.467 -17.090 1.00 90.62 81 ASP A O 1
ATOM 649 N N . SER A 1 82 ? 14.261 -11.566 -18.361 1.00 91.38 82 SER A N 1
ATOM 650 C CA . SER A 1 82 ? 13.478 -12.801 -18.444 1.00 91.38 82 SER A CA 1
ATOM 651 C C . SER A 1 82 ? 14.323 -13.972 -18.956 1.00 91.38 82 SER A C 1
ATOM 653 O O . SER A 1 82 ? 15.044 -13.858 -19.944 1.00 91.38 82 SER A O 1
ATOM 655 N N . GLY A 1 83 ? 14.246 -15.107 -18.257 1.00 87.12 83 GLY A N 1
ATOM 656 C CA . GLY A 1 83 ? 15.060 -16.293 -18.546 1.00 87.12 83 GLY A CA 1
ATOM 657 C C . GLY A 1 83 ? 16.398 -16.333 -17.800 1.00 87.12 83 GLY A C 1
ATOM 658 O O . GLY A 1 83 ? 17.059 -17.369 -17.796 1.00 87.12 83 GLY A O 1
ATOM 659 N N . THR A 1 84 ? 16.771 -15.257 -17.102 1.00 89.25 84 THR A N 1
ATOM 660 C CA . THR A 1 84 ? 17.927 -15.249 -16.199 1.00 89.25 84 THR A CA 1
ATOM 661 C C . THR A 1 84 ? 17.557 -15.861 -14.853 1.00 89.25 84 THR A C 1
ATOM 663 O O . THR A 1 84 ? 16.567 -15.470 -14.234 1.00 89.25 84 THR A O 1
ATOM 666 N N . THR A 1 85 ? 18.394 -16.770 -14.350 1.00 89.69 85 THR A N 1
ATOM 667 C CA . THR A 1 85 ? 18.266 -17.302 -12.987 1.00 89.69 85 THR A CA 1
ATOM 668 C C . THR A 1 85 ? 18.909 -16.347 -11.985 1.00 89.69 85 THR A C 1
ATOM 670 O O . THR A 1 85 ? 20.126 -16.158 -11.976 1.00 89.69 85 THR A O 1
ATOM 673 N N . ARG A 1 86 ? 18.099 -15.762 -11.102 1.00 87.88 86 ARG A N 1
ATOM 674 C CA . ARG A 1 86 ? 18.543 -14.850 -10.043 1.00 87.88 86 ARG A CA 1
ATOM 675 C C . ARG A 1 86 ? 18.560 -15.551 -8.687 1.00 87.88 86 ARG A C 1
ATOM 677 O O . ARG A 1 86 ? 17.574 -16.167 -8.286 1.00 87.88 86 ARG A O 1
ATOM 684 N N . ASN A 1 87 ? 19.640 -15.370 -7.930 1.00 86.44 87 ASN A N 1
ATOM 685 C CA . ASN A 1 87 ? 19.664 -15.716 -6.509 1.00 86.44 87 ASN A CA 1
ATOM 686 C C . ASN A 1 87 ? 19.131 -14.532 -5.676 1.00 86.44 87 ASN A C 1
ATOM 688 O O . ASN A 1 87 ? 19.818 -13.522 -5.491 1.00 86.44 87 ASN A O 1
ATOM 692 N N . LEU A 1 88 ? 17.882 -14.634 -5.216 1.00 86.50 88 LEU A N 1
ATOM 693 C CA . LEU A 1 88 ? 17.167 -13.560 -4.522 1.00 86.50 88 LEU A CA 1
ATOM 694 C C . LEU A 1 88 ? 17.151 -13.768 -3.004 1.00 86.50 88 LEU A C 1
ATOM 696 O O . LEU A 1 88 ? 16.158 -14.217 -2.433 1.00 86.50 88 LEU A O 1
ATOM 700 N N . SER A 1 89 ? 18.224 -13.369 -2.323 1.00 90.69 89 SER A N 1
ATOM 701 C CA . SER A 1 89 ? 18.194 -13.266 -0.859 1.00 90.69 89 SER A CA 1
ATOM 702 C C . SER A 1 89 ? 17.204 -12.188 -0.398 1.00 90.69 89 SER A C 1
ATOM 704 O O . SER A 1 89 ? 17.023 -11.176 -1.079 1.00 90.69 89 SER A O 1
ATOM 706 N N . LEU A 1 90 ? 16.606 -12.357 0.788 1.00 89.88 90 LEU A N 1
ATOM 707 C CA . LEU A 1 90 ? 15.712 -11.350 1.378 1.00 89.88 90 LEU A CA 1
ATOM 708 C C . LEU A 1 90 ? 16.387 -9.971 1.458 1.00 89.88 90 LEU A C 1
ATOM 710 O O . LEU A 1 90 ? 15.788 -8.965 1.097 1.00 89.88 90 LEU A O 1
ATOM 714 N N . THR A 1 91 ? 17.665 -9.913 1.842 1.00 92.94 91 THR A N 1
ATOM 715 C CA . THR A 1 91 ? 18.438 -8.661 1.886 1.00 92.94 91 THR A CA 1
ATOM 716 C C . THR A 1 91 ? 18.520 -7.978 0.520 1.00 92.94 91 THR A C 1
ATOM 718 O O . THR A 1 91 ? 18.361 -6.761 0.435 1.00 92.94 91 THR A O 1
ATOM 721 N N . ASN A 1 92 ? 18.752 -8.735 -0.556 1.00 90.31 92 ASN A N 1
ATOM 722 C CA . ASN A 1 92 ? 18.799 -8.172 -1.906 1.00 90.31 92 ASN A CA 1
ATOM 723 C C . ASN A 1 92 ? 17.425 -7.666 -2.343 1.00 90.31 92 ASN A C 1
ATOM 725 O O . ASN A 1 92 ? 17.341 -6.597 -2.946 1.00 90.31 92 ASN A O 1
ATOM 729 N N . GLN A 1 93 ? 16.364 -8.402 -2.006 1.00 93.31 93 GLN A N 1
ATOM 730 C CA . GLN A 1 93 ? 14.995 -7.984 -2.292 1.00 93.31 93 GLN A CA 1
ATOM 731 C C . GLN A 1 93 ? 14.662 -6.673 -1.572 1.00 93.31 93 GLN A C 1
ATOM 733 O O . GLN A 1 93 ? 14.261 -5.725 -2.238 1.00 93.31 93 GLN A O 1
ATOM 738 N N . LEU A 1 94 ? 14.949 -6.572 -0.268 1.00 94.62 94 LEU A N 1
ATOM 739 C CA . LEU A 1 94 ? 14.736 -5.360 0.533 1.00 94.62 94 LEU A CA 1
ATOM 740 C C . LEU A 1 94 ? 15.520 -4.148 0.007 1.00 94.62 94 LEU A C 1
ATOM 742 O O . LEU A 1 94 ? 14.984 -3.044 -0.055 1.00 94.62 94 LEU A O 1
ATOM 746 N N . LYS A 1 95 ? 16.785 -4.337 -0.394 1.00 93.38 95 LYS A N 1
ATOM 747 C CA . LYS A 1 95 ? 17.606 -3.259 -0.975 1.00 93.38 95 LYS A CA 1
ATOM 748 C C . LYS A 1 95 ? 17.034 -2.766 -2.303 1.00 93.38 95 LYS A C 1
ATOM 750 O O . LYS A 1 95 ? 16.877 -1.563 -2.495 1.00 93.38 95 LYS A O 1
ATOM 755 N N . LYS A 1 96 ? 16.711 -3.688 -3.217 1.00 90.75 96 LYS A N 1
ATOM 756 C CA . LYS A 1 96 ? 16.148 -3.345 -4.530 1.00 90.75 96 LYS A CA 1
ATOM 757 C C . LYS A 1 96 ? 14.791 -2.661 -4.396 1.00 90.75 96 LYS A C 1
ATOM 759 O O . LYS A 1 96 ? 14.564 -1.636 -5.033 1.00 90.75 96 LYS A O 1
ATOM 764 N N . SER A 1 97 ? 13.918 -3.193 -3.546 1.00 93.44 97 SER A N 1
ATOM 765 C CA . SER A 1 97 ? 12.586 -2.637 -3.338 1.00 93.44 97 SER A CA 1
ATOM 766 C C . SER A 1 97 ? 12.630 -1.257 -2.681 1.00 93.44 97 SER A C 1
ATOM 768 O O . SER A 1 97 ? 11.851 -0.385 -3.053 1.00 93.44 97 SER A O 1
ATOM 770 N N . PHE A 1 98 ? 13.574 -1.017 -1.765 1.00 92.69 98 PHE A N 1
ATOM 771 C CA . PHE A 1 98 ? 13.773 0.304 -1.171 1.00 92.69 98 PHE A CA 1
ATOM 772 C C . PHE A 1 98 ? 14.264 1.329 -2.201 1.00 92.69 98 PHE A C 1
ATOM 774 O O . PHE A 1 98 ? 13.699 2.415 -2.290 1.00 92.69 98 PHE A O 1
ATOM 781 N N . ASN A 1 99 ? 15.251 0.969 -3.031 1.00 90.25 99 ASN A N 1
ATOM 782 C CA . ASN A 1 99 ? 15.753 1.852 -4.089 1.00 90.25 99 ASN A CA 1
ATOM 783 C C . ASN A 1 99 ? 14.656 2.235 -5.091 1.00 90.25 99 ASN A C 1
ATOM 785 O O . ASN A 1 99 ? 14.574 3.391 -5.502 1.00 90.25 99 ASN A O 1
ATOM 789 N N . LEU A 1 100 ? 13.795 1.281 -5.454 1.00 88.56 100 LEU A N 1
ATOM 790 C CA . LEU A 1 100 ? 12.622 1.560 -6.276 1.00 88.56 100 LEU A CA 1
ATOM 791 C C . LEU A 1 100 ? 11.665 2.532 -5.580 1.00 88.56 100 LEU A C 1
ATOM 793 O O . LEU A 1 100 ? 11.172 3.465 -6.204 1.00 88.56 100 LEU A O 1
ATOM 797 N N . LEU A 1 101 ? 11.386 2.329 -4.293 1.00 89.06 101 LEU A N 1
ATOM 798 C CA . LEU A 1 101 ? 10.478 3.209 -3.563 1.00 89.06 101 LEU A CA 1
ATOM 799 C C . LEU A 1 101 ? 10.974 4.661 -3.577 1.00 89.06 101 LEU A C 1
ATOM 801 O O . LEU A 1 101 ? 10.189 5.584 -3.798 1.00 89.06 101 LEU A O 1
ATOM 805 N N . THR A 1 102 ? 12.288 4.848 -3.426 1.00 87.12 102 THR A N 1
ATOM 806 C CA . THR A 1 102 ? 12.940 6.151 -3.569 1.00 87.12 102 THR A CA 1
ATOM 807 C C . THR A 1 102 ? 12.831 6.697 -4.995 1.00 87.12 102 THR A C 1
ATOM 809 O O . THR A 1 102 ? 12.514 7.872 -5.162 1.00 87.12 102 THR A O 1
ATOM 812 N N . SER A 1 103 ? 13.042 5.873 -6.028 1.00 84.44 103 SER A N 1
ATOM 813 C CA . SER A 1 103 ? 12.978 6.334 -7.423 1.00 84.44 103 SER A CA 1
ATOM 814 C C . SER A 1 103 ? 11.568 6.720 -7.865 1.00 84.44 103 SER A C 1
ATOM 816 O O . SER A 1 103 ? 11.418 7.614 -8.692 1.00 84.44 103 SER A O 1
ATOM 818 N N . LEU A 1 104 ? 10.529 6.121 -7.279 1.00 83.06 104 LEU A N 1
ATOM 819 C CA . LEU A 1 104 ? 9.137 6.506 -7.515 1.00 83.06 104 LEU A CA 1
ATOM 820 C C . LEU A 1 104 ? 8.813 7.912 -6.982 1.00 83.06 104 LEU A C 1
ATOM 822 O O . LEU A 1 104 ? 7.828 8.509 -7.414 1.00 83.06 104 LEU A O 1
ATOM 826 N N . GLY A 1 105 ? 9.637 8.469 -6.088 1.00 77.44 105 GLY A N 1
ATOM 827 C CA . GLY A 1 105 ? 9.384 9.763 -5.450 1.00 77.44 105 GLY A CA 1
ATOM 828 C C . GLY A 1 105 ? 8.177 9.732 -4.512 1.00 77.44 105 GLY A C 1
ATOM 829 O O . GLY A 1 105 ? 7.517 10.752 -4.315 1.00 77.44 105 GLY A O 1
ATOM 830 N N . VAL A 1 106 ? 7.861 8.557 -3.958 1.00 75.50 106 VAL A N 1
ATOM 831 C CA . VAL A 1 106 ? 6.844 8.428 -2.910 1.00 75.50 106 VAL A CA 1
ATOM 832 C C . VAL A 1 106 ? 7.332 9.197 -1.675 1.00 75.50 106 VAL A C 1
ATOM 834 O O . VAL A 1 106 ? 8.515 9.098 -1.346 1.00 75.50 106 VAL A O 1
ATOM 837 N N . PRO A 1 107 ? 6.468 9.953 -0.970 1.00 75.50 107 PRO A N 1
ATOM 838 C CA . PRO A 1 107 ? 6.858 10.633 0.263 1.00 75.50 107 PRO A CA 1
ATOM 839 C C . PRO A 1 107 ? 7.398 9.637 1.298 1.00 75.50 107 PRO A C 1
ATOM 841 O O . PRO A 1 107 ? 6.644 8.843 1.866 1.00 75.50 107 PRO A O 1
ATOM 844 N N . MET A 1 108 ? 8.715 9.667 1.521 1.00 81.62 108 MET A N 1
ATOM 845 C CA . MET A 1 108 ? 9.404 8.667 2.341 1.00 81.62 108 MET A CA 1
ATOM 846 C C . MET A 1 108 ? 9.145 8.840 3.845 1.00 81.62 108 MET A C 1
ATOM 848 O O . MET A 1 108 ? 9.260 7.873 4.592 1.00 81.62 108 MET A O 1
ATOM 852 N N . ASP A 1 109 ? 8.737 10.035 4.280 1.00 80.19 109 ASP A N 1
ATOM 853 C CA . ASP A 1 109 ? 8.525 10.378 5.697 1.00 80.19 109 ASP A CA 1
ATOM 854 C C . ASP A 1 109 ? 7.481 9.485 6.377 1.00 80.19 109 ASP A C 1
ATOM 856 O O . ASP A 1 109 ? 7.587 9.146 7.556 1.00 80.19 109 ASP A O 1
ATOM 860 N N . ASN A 1 110 ? 6.477 9.068 5.604 1.00 84.88 110 ASN A N 1
ATOM 861 C CA . ASN A 1 110 ? 5.307 8.372 6.115 1.00 84.88 110 ASN A CA 1
ATOM 862 C C . ASN A 1 110 ? 5.176 6.952 5.576 1.00 84.88 110 ASN A C 1
ATOM 864 O O . ASN A 1 110 ? 4.145 6.342 5.810 1.00 84.88 110 ASN A O 1
ATOM 868 N N . ILE A 1 111 ? 6.157 6.392 4.866 1.00 89.06 111 ILE A N 1
ATOM 869 C CA . ILE A 1 111 ? 6.088 5.017 4.349 1.00 89.06 111 ILE A CA 1
ATOM 870 C C . ILE A 1 111 ? 7.120 4.126 5.033 1.00 89.06 111 ILE A C 1
ATOM 872 O O . ILE A 1 111 ? 8.255 4.524 5.278 1.00 89.06 111 ILE A O 1
ATOM 876 N N . ARG A 1 112 ? 6.721 2.903 5.379 1.00 91.94 112 ARG A N 1
ATOM 877 C CA . ARG A 1 112 ? 7.564 1.960 6.122 1.00 91.94 112 ARG A CA 1
ATOM 878 C C . ARG A 1 112 ? 7.471 0.572 5.518 1.00 91.94 112 ARG A C 1
ATOM 880 O O . ARG A 1 112 ? 6.461 0.225 4.905 1.00 91.94 112 ARG A O 1
ATOM 887 N N . TYR A 1 113 ? 8.521 -0.224 5.711 1.00 93.31 113 TYR A N 1
ATOM 888 C CA . TYR A 1 113 ? 8.447 -1.663 5.475 1.00 93.31 113 TYR A CA 1
ATOM 889 C C . TYR A 1 113 ? 7.351 -2.250 6.369 1.00 93.31 113 TYR A C 1
ATOM 891 O O . TYR A 1 113 ? 7.363 -2.039 7.580 1.00 93.31 113 TYR A O 1
ATOM 899 N N . TYR A 1 114 ? 6.403 -2.947 5.752 1.00 91.94 114 TYR A N 1
ATOM 900 C CA . TYR A 1 114 ? 5.261 -3.549 6.431 1.00 91.94 114 TYR A CA 1
ATOM 901 C C . TYR A 1 114 ? 5.448 -5.054 6.608 1.00 91.94 114 TYR A C 1
ATOM 903 O O . TYR A 1 114 ? 5.120 -5.607 7.653 1.00 91.94 114 TYR A O 1
ATOM 911 N N . GLY A 1 115 ? 6.007 -5.724 5.601 1.00 91.81 115 GLY A N 1
ATOM 912 C CA . GLY A 1 115 ? 6.219 -7.160 5.667 1.00 91.81 115 GLY A CA 1
ATOM 913 C C . GLY A 1 115 ? 6.719 -7.758 4.364 1.00 91.81 115 GLY A C 1
ATOM 914 O O . GLY A 1 115 ? 6.933 -7.066 3.366 1.00 91.81 115 GLY A O 1
ATOM 915 N N . PHE A 1 116 ? 6.884 -9.073 4.396 1.00 91.06 116 PHE A N 1
ATOM 916 C CA . PHE A 1 116 ? 7.289 -9.872 3.256 1.00 91.06 116 PHE A CA 1
ATOM 917 C C . PHE A 1 116 ? 6.288 -11.008 3.059 1.00 91.06 116 PHE A C 1
ATOM 919 O O . PHE A 1 116 ? 6.088 -11.821 3.961 1.00 91.06 116 PHE A O 1
ATOM 926 N N . ASP A 1 117 ? 5.660 -11.058 1.888 1.00 88.38 117 ASP A N 1
ATOM 927 C CA . ASP A 1 117 ? 4.803 -12.172 1.494 1.00 88.38 117 ASP A CA 1
ATOM 928 C C . ASP A 1 117 ? 5.670 -13.247 0.837 1.00 88.38 117 ASP A C 1
ATOM 930 O O . ASP A 1 117 ? 6.129 -13.089 -0.296 1.00 88.38 117 ASP A O 1
ATOM 934 N N . ALA A 1 118 ? 5.902 -14.343 1.558 1.00 85.62 118 ALA A N 1
ATOM 935 C CA . ALA A 1 118 ? 6.686 -15.469 1.061 1.00 85.62 118 ALA A CA 1
ATOM 936 C C . ALA A 1 118 ? 5.976 -16.251 -0.059 1.00 85.62 118 ALA A C 1
ATOM 938 O O . ALA A 1 118 ? 6.648 -16.897 -0.859 1.00 85.62 118 ALA A O 1
ATOM 939 N N . THR A 1 119 ? 4.644 -16.174 -0.152 1.00 85.19 119 THR A N 1
ATOM 940 C CA . THR A 1 119 ? 3.858 -16.862 -1.189 1.00 85.19 119 THR A CA 1
ATOM 941 C C . THR A 1 119 ? 4.064 -16.193 -2.537 1.00 85.19 119 THR A C 1
ATOM 943 O O . THR A 1 119 ? 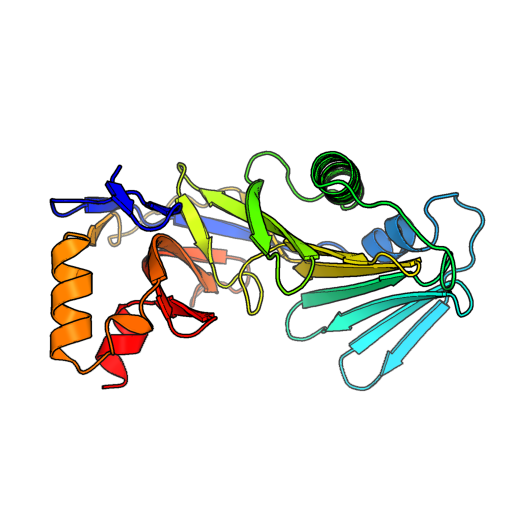4.315 -16.859 -3.540 1.00 85.19 119 THR A O 1
ATOM 946 N N . SER A 1 120 ? 3.982 -14.863 -2.567 1.00 87.00 120 SER A N 1
ATOM 947 C CA . SER A 1 120 ? 4.210 -14.085 -3.783 1.00 87.00 120 SER A CA 1
ATOM 948 C C . SER A 1 120 ? 5.652 -13.594 -3.925 1.00 87.00 120 SER A C 1
ATOM 950 O O . SER A 1 120 ? 5.952 -12.917 -4.905 1.00 87.00 120 SER A O 1
ATOM 952 N N . ASN A 1 121 ? 6.548 -13.900 -2.982 1.00 88.69 121 ASN A N 1
ATOM 953 C CA . ASN A 1 121 ? 7.916 -13.371 -2.918 1.00 88.69 121 ASN A CA 1
ATOM 954 C C . ASN A 1 121 ? 7.934 -11.837 -3.083 1.00 88.69 121 ASN A C 1
ATOM 956 O O . ASN A 1 121 ? 8.551 -11.289 -4.000 1.00 88.69 121 ASN A O 1
ATOM 960 N N . SER A 1 122 ? 7.133 -11.148 -2.265 1.00 92.81 122 SER A N 1
ATOM 961 C CA . SER A 1 122 ? 6.894 -9.708 -2.390 1.00 92.81 122 SER A CA 1
ATOM 962 C C . SER A 1 122 ? 7.253 -8.942 -1.127 1.00 92.81 122 SER A C 1
ATOM 964 O O . SER A 1 122 ? 6.805 -9.277 -0.034 1.00 92.81 122 SER A O 1
ATOM 966 N N . VAL A 1 123 ? 7.998 -7.852 -1.296 1.00 95.12 123 VAL A N 1
ATOM 967 C CA . VAL A 1 123 ? 8.208 -6.850 -0.249 1.00 95.12 123 VAL A CA 1
ATOM 968 C C . VAL A 1 123 ? 7.019 -5.894 -0.246 1.00 95.12 123 VAL A C 1
ATOM 970 O O . VAL A 1 123 ? 6.609 -5.395 -1.299 1.00 95.12 123 VAL A O 1
ATOM 973 N N . ILE A 1 124 ? 6.466 -5.640 0.937 1.00 93.44 124 ILE A N 1
ATOM 974 C CA . ILE A 1 124 ? 5.294 -4.792 1.137 1.00 93.44 124 ILE A CA 1
ATOM 975 C C . ILE A 1 124 ? 5.710 -3.563 1.942 1.00 93.44 124 ILE A C 1
ATOM 977 O O . ILE A 1 124 ? 6.277 -3.683 3.030 1.00 93.44 124 ILE A O 1
ATOM 981 N N . TYR A 1 125 ? 5.383 -2.383 1.424 1.00 93.75 125 TYR A N 1
ATOM 982 C CA . TYR A 1 125 ? 5.494 -1.110 2.129 1.00 93.75 125 TYR A CA 1
ATOM 983 C C . TYR A 1 125 ? 4.117 -0.491 2.316 1.00 93.75 125 TYR A C 1
ATOM 985 O O . TYR A 1 125 ? 3.217 -0.685 1.501 1.00 93.75 125 TYR A O 1
ATOM 993 N N . ARG A 1 126 ? 3.952 0.278 3.387 1.00 92.25 126 ARG A N 1
ATOM 994 C CA . ARG A 1 126 ? 2.664 0.864 3.757 1.00 92.25 126 ARG A CA 1
ATOM 995 C C . ARG A 1 126 ? 2.852 2.253 4.333 1.00 92.25 126 ARG A C 1
ATOM 997 O O . ARG A 1 126 ? 3.850 2.498 5.011 1.00 92.25 126 ARG A O 1
ATOM 1004 N N . SER A 1 127 ? 1.914 3.156 4.061 1.00 91.31 127 SER A N 1
ATOM 1005 C CA . SER A 1 127 ? 1.913 4.471 4.697 1.00 91.31 127 SER A CA 1
ATOM 1006 C C . SER A 1 127 ? 1.468 4.397 6.158 1.00 91.31 127 SER A C 1
ATOM 1008 O O . SER A 1 127 ? 0.663 3.547 6.525 1.00 91.31 127 SER A O 1
ATOM 1010 N N . TYR A 1 128 ? 1.956 5.317 6.977 1.00 92.19 128 TYR A N 1
ATOM 1011 C CA . TYR A 1 128 ? 1.703 5.433 8.403 1.00 92.19 128 TYR A CA 1
ATOM 1012 C C . TYR A 1 128 ? 1.338 6.872 8.760 1.00 92.19 128 TYR A C 1
ATOM 1014 O O . TYR A 1 128 ? 1.840 7.818 8.158 1.00 92.19 128 TYR A O 1
ATOM 1022 N N . VAL A 1 129 ? 0.508 7.026 9.787 1.00 90.62 129 VAL A N 1
ATOM 1023 C CA . VAL A 1 129 ? 0.237 8.304 10.452 1.00 90.62 129 VAL A CA 1
ATOM 1024 C C . VAL A 1 129 ? 0.272 8.082 11.959 1.00 90.62 129 VAL A C 1
ATOM 1026 O O . VAL A 1 129 ? -0.262 7.087 12.448 1.00 90.62 129 VAL A O 1
ATOM 1029 N N . GLU A 1 130 ? 0.968 8.952 12.694 1.00 89.62 130 GLU A N 1
ATOM 1030 C CA . GLU A 1 130 ? 1.148 8.831 14.154 1.00 89.62 130 GLU A CA 1
ATOM 1031 C C . GLU A 1 130 ? 1.586 7.431 14.620 1.00 89.62 130 GLU A C 1
ATOM 1033 O O . GLU A 1 130 ? 1.185 6.930 15.667 1.00 89.62 130 GLU A O 1
ATOM 1038 N N . GLY A 1 131 ? 2.402 6.758 13.804 1.00 91.06 131 GLY A N 1
ATOM 1039 C CA . GLY A 1 131 ? 2.907 5.421 14.107 1.00 91.06 131 GLY A CA 1
ATOM 1040 C C . GLY A 1 131 ? 1.962 4.261 13.783 1.00 91.06 131 GLY A C 1
ATOM 1041 O O . GLY A 1 131 ? 2.383 3.119 13.951 1.00 91.06 131 GLY A O 1
ATOM 1042 N N . PHE A 1 132 ? 0.771 4.511 13.234 1.00 93.69 132 PHE A N 1
ATOM 1043 C CA . PHE A 1 132 ? -0.183 3.473 12.833 1.00 93.69 132 PHE A CA 1
ATOM 1044 C C . PHE A 1 132 ? -0.308 3.348 11.310 1.00 93.69 132 PHE A C 1
ATOM 1046 O O . PHE A 1 132 ? -0.302 4.368 10.615 1.00 93.69 132 PHE A O 1
ATOM 1053 N N . PRO A 1 133 ? -0.451 2.124 10.777 1.00 94.31 133 PRO A N 1
ATOM 1054 C CA . PRO A 1 133 ? -0.614 1.883 9.346 1.00 94.31 133 PRO A CA 1
ATOM 1055 C C . PRO A 1 133 ? -1.916 2.466 8.787 1.00 94.31 133 PRO A C 1
ATOM 1057 O O . PRO A 1 133 ? -2.965 2.465 9.436 1.00 94.31 133 PRO A O 1
ATOM 1060 N N . ILE A 1 134 ? -1.862 2.883 7.527 1.00 92.88 134 ILE A N 1
ATOM 1061 C CA . ILE A 1 134 ? -3.011 3.305 6.731 1.00 92.88 134 ILE A CA 1
ATOM 1062 C C . ILE A 1 134 ? -3.360 2.184 5.748 1.00 92.88 134 ILE A C 1
ATOM 1064 O O . ILE A 1 134 ? -2.487 1.585 5.123 1.00 92.88 134 ILE A O 1
ATOM 1068 N N . PHE A 1 135 ? -4.646 1.886 5.618 1.00 91.75 135 PHE A N 1
ATOM 1069 C CA . PHE A 1 135 ? -5.199 0.862 4.732 1.00 91.75 135 PHE A CA 1
ATOM 1070 C C . PHE A 1 135 ? -6.093 1.510 3.662 1.00 91.75 135 PHE A C 1
ATOM 1072 O O . PHE A 1 135 ? -6.449 2.680 3.778 1.00 91.75 135 PHE A O 1
ATOM 1079 N N . ASN A 1 136 ? -6.475 0.748 2.631 1.00 82.56 136 ASN A N 1
ATOM 1080 C CA . ASN A 1 136 ? -7.407 1.145 1.557 1.00 82.56 136 ASN A CA 1
ATOM 1081 C C . ASN A 1 136 ? -6.945 2.278 0.607 1.00 82.56 136 ASN A C 1
ATOM 1083 O O . ASN A 1 136 ? -7.754 2.839 -0.125 1.00 82.56 136 ASN A O 1
ATOM 1087 N N . GLN A 1 137 ? -5.647 2.601 0.557 1.00 68.81 137 GLN A N 1
ATOM 1088 C CA . GLN A 1 137 ? -5.073 3.524 -0.451 1.00 68.81 137 GLN A CA 1
ATOM 1089 C C . GLN A 1 137 ? -5.032 2.936 -1.876 1.00 68.81 137 GLN A C 1
ATOM 1091 O O . GLN A 1 137 ? -5.038 3.646 -2.880 1.00 68.81 137 GLN A O 1
ATOM 1096 N N . THR A 1 138 ? -4.940 1.613 -1.932 1.00 71.06 138 THR A N 1
ATOM 1097 C CA . THR A 1 138 ? -5.167 0.737 -3.082 1.00 71.06 138 THR A CA 1
ATOM 1098 C C . THR A 1 138 ? -6.151 -0.332 -2.607 1.00 71.06 138 THR A C 1
ATOM 1100 O O . THR A 1 138 ? -6.527 -0.330 -1.433 1.00 71.06 138 THR A O 1
ATOM 1103 N N . GLU A 1 139 ? -6.505 -1.302 -3.450 1.00 64.06 139 GLU A N 1
ATOM 1104 C CA . GLU A 1 139 ? -7.254 -2.485 -2.989 1.00 64.06 139 GLU A CA 1
ATOM 1105 C C . GLU A 1 139 ? -6.607 -3.157 -1.753 1.00 64.06 139 GLU A C 1
ATOM 1107 O O . GLU A 1 139 ? -7.314 -3.717 -0.925 1.00 64.06 139 GLU A O 1
ATOM 1112 N N . ASN A 1 140 ? -5.283 -3.012 -1.568 1.00 54.81 140 ASN A N 1
ATOM 1113 C CA . ASN A 1 140 ? -4.543 -3.544 -0.416 1.00 54.81 140 ASN A CA 1
ATOM 1114 C C . ASN A 1 140 ? -3.978 -2.468 0.538 1.00 54.81 140 ASN A C 1
ATOM 1116 O O . ASN A 1 140 ? -3.457 -2.796 1.608 1.00 54.81 140 ASN A O 1
ATOM 1120 N N . GLY A 1 141 ? -4.072 -1.184 0.174 1.00 67.31 141 GLY A N 1
ATOM 1121 C CA . GLY A 1 141 ? -3.489 -0.070 0.929 1.00 67.31 141 GLY A CA 1
ATOM 1122 C C . GLY A 1 141 ? -1.965 -0.109 1.042 1.00 67.31 141 GLY A C 1
ATOM 1123 O O . GLY A 1 141 ? -1.426 0.382 2.027 1.00 67.31 141 GLY A O 1
ATOM 1124 N N . ASP A 1 142 ? -1.283 -0.732 0.081 1.00 80.69 142 ASP A N 1
ATOM 1125 C CA . ASP A 1 142 ? 0.162 -0.946 0.111 1.00 80.69 142 ASP A CA 1
ATOM 1126 C C . ASP A 1 142 ? 0.852 -0.649 -1.231 1.00 80.69 142 ASP A C 1
ATOM 1128 O O . ASP A 1 142 ? 0.215 -0.550 -2.286 1.00 80.69 142 ASP A O 1
ATOM 1132 N N . VAL A 1 143 ? 2.176 -0.484 -1.150 1.00 91.00 143 VAL A N 1
ATOM 1133 C CA . VAL A 1 143 ? 3.108 -0.621 -2.270 1.00 91.00 143 VAL A CA 1
ATOM 1134 C C . VAL A 1 143 ? 3.668 -2.036 -2.216 1.00 91.00 143 VAL A C 1
ATOM 1136 O O . VAL A 1 143 ? 4.287 -2.426 -1.222 1.00 91.00 143 VAL A O 1
ATOM 1139 N N . ARG A 1 144 ? 3.478 -2.802 -3.287 1.00 93.75 144 ARG A N 1
ATOM 1140 C CA . ARG A 1 144 ? 3.937 -4.186 -3.392 1.00 93.75 144 ARG A CA 1
ATOM 1141 C C . ARG A 1 144 ? 4.966 -4.329 -4.492 1.00 93.75 144 ARG A C 1
ATOM 1143 O O . ARG A 1 144 ? 4.726 -3.927 -5.627 1.00 93.75 144 ARG A O 1
ATOM 1150 N N . ILE A 1 145 ? 6.098 -4.928 -4.144 1.00 94.75 145 ILE A N 1
ATOM 1151 C CA . ILE A 1 145 ? 7.230 -5.126 -5.043 1.00 94.75 145 ILE A CA 1
ATOM 1152 C C . ILE A 1 145 ? 7.561 -6.610 -5.057 1.00 94.75 145 ILE A C 1
ATOM 1154 O O . ILE A 1 145 ? 8.059 -7.154 -4.073 1.00 94.75 145 ILE A O 1
ATOM 1158 N N . GLN A 1 146 ? 7.259 -7.261 -6.173 1.00 95.12 146 GLN A N 1
ATOM 1159 C CA . GLN A 1 146 ? 7.556 -8.660 -6.425 1.00 95.12 146 GLN A CA 1
ATOM 1160 C C . GLN A 1 146 ? 8.786 -8.750 -7.320 1.00 95.12 146 GLN A C 1
ATOM 1162 O O . GLN A 1 146 ? 8.805 -8.185 -8.411 1.00 95.12 146 GLN A O 1
ATOM 1167 N N . LEU A 1 147 ? 9.785 -9.502 -6.873 1.00 92.38 147 LEU A N 1
ATOM 1168 C CA . LEU A 1 147 ? 10.950 -9.856 -7.677 1.00 92.38 147 LEU A CA 1
ATOM 1169 C C . LEU A 1 147 ? 10.943 -11.367 -7.830 1.00 92.38 147 LEU A C 1
ATOM 1171 O O . LEU A 1 147 ? 10.790 -12.079 -6.843 1.00 92.38 147 LEU A O 1
ATOM 1175 N N . THR A 1 148 ? 11.101 -11.882 -9.039 1.00 90.31 148 THR A N 1
ATOM 1176 C CA . THR A 1 148 ? 11.073 -13.332 -9.271 1.00 90.31 148 THR A CA 1
ATOM 1177 C C . THR A 1 148 ? 12.447 -13.859 -9.664 1.00 90.31 148 THR A C 1
ATOM 1179 O O . THR A 1 148 ? 13.292 -13.146 -10.224 1.00 90.31 148 THR A O 1
ATOM 1182 N N . SER A 1 149 ? 12.684 -15.135 -9.357 1.00 88.88 149 SER A N 1
ATOM 1183 C CA . SER A 1 149 ? 13.946 -15.814 -9.657 1.00 88.88 149 SER A CA 1
ATOM 1184 C C . SER A 1 149 ? 14.196 -15.986 -11.156 1.00 88.88 149 SER A C 1
ATOM 1186 O O . SER A 1 149 ? 15.344 -16.184 -11.533 1.00 88.88 149 SER A O 1
ATOM 1188 N N . ASN A 1 150 ? 13.167 -15.881 -12.002 1.00 90.25 150 ASN A N 1
ATOM 1189 C CA . ASN A 1 150 ? 13.242 -16.048 -13.457 1.00 90.25 150 ASN A CA 1
ATOM 1190 C C . ASN A 1 150 ? 13.288 -14.723 -14.240 1.00 90.25 150 ASN A C 1
ATOM 1192 O O . ASN A 1 150 ? 13.019 -14.718 -15.444 1.00 90.25 150 ASN A O 1
ATOM 1196 N N . GLY A 1 151 ? 13.602 -13.607 -13.579 1.00 89.81 151 GLY A N 1
ATOM 1197 C CA . GLY A 1 151 ? 13.864 -12.355 -14.288 1.00 89.81 151 GLY A CA 1
ATOM 1198 C C . GLY A 1 151 ? 12.691 -11.381 -14.396 1.00 89.81 151 GLY A C 1
ATOM 1199 O O . GLY A 1 151 ? 12.835 -10.369 -15.070 1.00 89.81 151 GLY A O 1
ATOM 1200 N N . LEU A 1 152 ? 11.544 -11.671 -13.772 1.00 92.62 152 LEU A N 1
ATOM 1201 C CA . LEU A 1 152 ? 10.346 -10.827 -13.827 1.00 92.62 152 LEU A CA 1
ATOM 1202 C C . LEU A 1 152 ? 10.188 -9.986 -12.554 1.00 92.62 152 LEU A C 1
ATOM 1204 O O . LEU A 1 152 ? 10.079 -10.538 -11.454 1.00 92.62 152 LEU A O 1
ATOM 1208 N N . ASP A 1 153 ? 10.104 -8.670 -12.718 1.00 94.12 153 ASP A N 1
ATOM 1209 C CA . ASP A 1 153 ? 9.825 -7.731 -11.632 1.00 94.12 153 ASP A CA 1
ATOM 1210 C C . ASP A 1 153 ? 8.439 -7.107 -11.819 1.00 94.12 153 ASP A C 1
ATOM 1212 O O . ASP A 1 153 ? 8.050 -6.750 -12.933 1.00 94.12 153 ASP A O 1
ATOM 1216 N N . ARG A 1 154 ? 7.663 -7.002 -10.733 1.00 95.50 154 ARG A N 1
ATOM 1217 C CA . ARG A 1 154 ? 6.306 -6.444 -10.755 1.00 95.50 154 ARG A CA 1
ATOM 1218 C C . ARG A 1 154 ? 6.064 -5.505 -9.596 1.00 95.50 154 ARG A C 1
ATOM 1220 O O . ARG A 1 154 ? 6.298 -5.875 -8.443 1.00 95.50 154 ARG A O 1
ATOM 1227 N N . TYR A 1 155 ? 5.531 -4.326 -9.892 1.00 93.94 155 TYR A N 1
ATOM 1228 C CA . TYR A 1 155 ? 5.239 -3.303 -8.889 1.00 93.94 155 TYR A CA 1
ATOM 1229 C C . TYR A 1 155 ? 3.762 -2.935 -8.919 1.00 93.94 155 TYR A C 1
ATOM 1231 O O . TYR A 1 155 ? 3.182 -2.756 -9.989 1.00 93.94 155 TYR A O 1
ATOM 1239 N N . TYR A 1 156 ? 3.164 -2.789 -7.741 1.00 93.94 156 TYR A N 1
ATOM 1240 C CA . TYR A 1 156 ? 1.791 -2.329 -7.580 1.00 93.94 156 TYR A CA 1
ATOM 1241 C C . TYR A 1 156 ? 1.731 -1.224 -6.532 1.00 93.94 156 TYR A C 1
ATOM 1243 O O . TYR A 1 156 ? 2.180 -1.426 -5.405 1.00 93.94 156 TYR A O 1
ATOM 1251 N N . PHE A 1 157 ? 1.215 -0.054 -6.900 1.00 92.56 157 PHE A N 1
ATOM 1252 C CA . PHE A 1 157 ? 1.161 1.110 -6.011 1.00 92.56 157 PHE A CA 1
ATOM 1253 C C . PHE A 1 157 ? 0.080 2.113 -6.424 1.00 92.56 157 PHE A C 1
ATOM 1255 O O . PHE A 1 157 ? -0.502 2.020 -7.505 1.00 92.56 157 PHE A O 1
ATOM 1262 N N . SER A 1 158 ? -0.197 3.080 -5.549 1.00 91.38 158 SER A N 1
ATOM 1263 C CA . SER A 1 158 ? -1.105 4.197 -5.820 1.00 91.38 158 SER A CA 1
ATOM 1264 C C . SER A 1 158 ? -0.350 5.398 -6.387 1.00 91.38 158 SER A C 1
ATOM 1266 O O . SER A 1 158 ? 0.744 5.715 -5.927 1.00 91.38 158 SER A O 1
ATOM 1268 N N . LEU A 1 159 ? -0.961 6.117 -7.329 1.00 91.19 159 LEU A N 1
ATOM 1269 C CA . LEU A 1 159 ? -0.529 7.470 -7.698 1.00 91.19 159 LEU A CA 1
ATOM 1270 C C . LEU A 1 159 ? -0.922 8.503 -6.638 1.00 91.19 159 LEU A C 1
ATOM 1272 O O . LEU A 1 159 ? -0.472 9.645 -6.719 1.00 91.19 159 LEU A O 1
ATOM 1276 N N . TYR A 1 160 ? -1.784 8.137 -5.688 1.00 89.88 160 TYR A N 1
ATOM 1277 C CA . TYR A 1 160 ? -2.243 9.025 -4.632 1.00 89.88 160 TYR A CA 1
ATOM 1278 C C . TYR A 1 160 ? -1.356 8.944 -3.393 1.00 89.88 160 TYR A C 1
ATOM 1280 O O . TYR A 1 160 ? -0.963 7.863 -2.958 1.00 89.88 160 TYR A O 1
ATOM 1288 N N . SER A 1 161 ? -1.098 10.097 -2.784 1.00 87.62 161 SER A N 1
ATOM 1289 C CA . SER A 1 161 ? -0.381 10.205 -1.513 1.00 87.62 161 SER A CA 1
ATOM 1290 C C . SER A 1 161 ? -0.958 11.326 -0.649 1.00 87.62 161 SER A C 1
ATOM 1292 O O . SER A 1 161 ? -1.597 12.257 -1.155 1.00 87.62 161 SER A O 1
ATOM 1294 N N . LEU A 1 162 ? -0.743 11.229 0.664 1.00 87.88 162 LEU A N 1
ATOM 1295 C CA . LEU A 1 162 ? -1.070 12.299 1.609 1.00 87.88 162 LEU A CA 1
ATOM 1296 C C . LEU A 1 162 ? 0.073 13.303 1.647 1.00 87.88 162 LEU A C 1
ATOM 1298 O O . LEU A 1 162 ? 1.234 12.902 1.705 1.00 87.88 162 LEU A O 1
ATOM 1302 N N . GLN A 1 163 ? -0.259 14.591 1.648 1.00 80.75 163 GLN A N 1
ATOM 1303 C CA . GLN A 1 163 ? 0.733 15.655 1.783 1.00 80.75 163 GLN A CA 1
ATOM 1304 C C . GLN A 1 163 ? 0.526 16.436 3.075 1.00 80.75 163 GLN A C 1
ATOM 1306 O O . GLN A 1 163 ? 1.215 16.216 4.065 1.00 80.75 163 GLN A O 1
ATOM 1311 N N . VAL A 1 164 ? -0.437 17.354 3.064 1.00 84.69 164 VAL A N 1
ATOM 1312 C CA . VAL A 1 164 ? -0.584 18.354 4.119 1.00 84.69 164 VAL A CA 1
ATOM 1313 C C . VAL A 1 164 ? -1.732 17.949 5.039 1.00 84.69 164 VAL A C 1
ATOM 1315 O O . VAL A 1 164 ? -2.840 17.734 4.535 1.00 84.69 164 VAL A O 1
ATOM 1318 N N . PRO A 1 165 ? -1.512 17.844 6.362 1.00 87.19 165 PRO A N 1
ATOM 1319 C CA . PRO A 1 165 ? -2.604 17.659 7.304 1.00 87.19 165 PRO A CA 1
ATOM 1320 C C . PRO A 1 165 ? -3.531 18.875 7.258 1.00 87.19 165 PRO A C 1
ATOM 1322 O O . PRO A 1 165 ? -3.093 20.025 7.291 1.00 87.19 165 PRO A O 1
ATOM 1325 N N . VAL A 1 166 ? -4.830 18.618 7.182 1.00 86.75 166 VAL A N 1
ATOM 1326 C CA . VAL A 1 166 ? -5.866 19.643 7.271 1.00 86.75 166 VAL A CA 1
ATOM 1327 C C . VAL A 1 166 ? -6.251 19.781 8.742 1.00 86.75 166 VAL A C 1
ATOM 1329 O O . VAL A 1 166 ? -6.544 18.765 9.377 1.00 86.75 166 VAL A O 1
ATOM 1332 N N . PRO A 1 167 ? -6.289 21.004 9.302 1.00 79.31 167 PRO A N 1
ATOM 1333 C CA . PRO A 1 167 ? -6.763 21.211 10.661 1.00 79.31 167 PRO A CA 1
ATOM 1334 C C . PRO A 1 167 ? -8.172 20.640 10.823 1.00 79.31 167 PRO A C 1
ATOM 1336 O O . PRO A 1 167 ? -9.115 21.071 10.160 1.00 79.31 167 PRO A O 1
ATOM 1339 N N . THR A 1 168 ? -8.330 19.670 11.717 1.00 64.25 168 THR A N 1
ATOM 1340 C CA . THR A 1 168 ? -9.637 19.103 12.043 1.00 64.25 168 THR A CA 1
ATOM 1341 C C . THR A 1 168 ? -10.381 20.066 12.967 1.00 64.25 168 THR A C 1
ATOM 1343 O O . THR A 1 168 ? -10.365 19.933 14.190 1.00 64.25 168 THR A O 1
ATOM 1346 N N . THR A 1 169 ? -11.038 21.073 12.395 1.00 56.81 169 THR A N 1
ATOM 1347 C CA . THR A 1 169 ? -11.945 21.968 13.124 1.00 56.81 169 THR A CA 1
ATOM 1348 C C . THR A 1 169 ? -13.348 21.349 13.144 1.00 56.81 169 THR A C 1
ATOM 1350 O O . THR A 1 169 ? -14.213 21.659 12.333 1.00 56.81 169 THR A O 1
ATOM 1353 N N . GLY A 1 170 ? -13.582 20.390 14.047 1.00 55.50 170 GLY A N 1
ATOM 1354 C CA . GLY A 1 170 ? -14.876 19.702 14.139 1.00 55.50 170 GLY A CA 1
ATOM 1355 C C . GLY A 1 170 ? -15.013 18.722 15.307 1.00 55.50 170 GLY A C 1
ATOM 1356 O O . GLY A 1 170 ? -14.038 18.383 15.971 1.00 55.50 170 GLY A O 1
ATOM 1357 N N . GLN A 1 171 ? -16.248 18.261 15.549 1.00 54.75 171 GLN A N 1
ATOM 1358 C CA . GLN A 1 171 ? -16.670 17.449 16.708 1.00 54.75 171 GLN A CA 1
ATOM 1359 C C . GLN A 1 171 ? -16.197 15.980 16.693 1.00 54.75 171 GLN A C 1
ATOM 1361 O O . GLN A 1 171 ? -16.328 15.289 17.700 1.00 54.75 171 GLN A O 1
ATOM 1366 N N . LYS A 1 172 ? -15.632 15.479 15.587 1.00 62.47 172 LYS A N 1
ATOM 1367 C CA . LYS A 1 172 ? -15.084 14.112 15.494 1.00 62.47 172 LYS A CA 1
ATOM 1368 C C . LYS A 1 172 ? -13.594 14.100 15.831 1.00 62.47 172 LYS A C 1
ATOM 1370 O O . LYS A 1 172 ? -12.775 13.803 14.974 1.00 62.47 172 LYS A O 1
ATOM 1375 N N . GLN A 1 173 ? -13.251 14.494 17.054 1.00 75.38 173 GLN A N 1
ATOM 1376 C CA . GLN A 1 173 ? -11.852 14.602 17.482 1.00 75.38 173 GLN A CA 1
ATOM 1377 C C . GLN A 1 173 ? -11.250 13.204 17.673 1.00 75.38 173 GLN A C 1
ATOM 1379 O O . GLN A 1 173 ? -10.308 12.842 16.979 1.00 75.38 173 GLN A O 1
ATOM 1384 N N . ALA A 1 174 ? -11.869 12.372 18.517 1.00 86.56 174 ALA A N 1
ATOM 1385 C CA . ALA A 1 174 ? -11.331 11.072 18.901 1.00 86.56 174 ALA A CA 1
ATOM 1386 C C . ALA A 1 174 ? -12.382 9.955 18.889 1.00 86.56 174 ALA A C 1
ATOM 1388 O O . ALA A 1 174 ? -13.559 10.188 19.168 1.00 86.56 174 ALA A O 1
ATOM 1389 N N . VAL A 1 175 ? -11.936 8.728 18.623 1.00 90.50 175 VAL A N 1
ATOM 1390 C CA . VAL A 1 175 ? -12.730 7.498 18.716 1.00 90.50 175 VAL A CA 1
ATOM 1391 C C . VAL A 1 175 ? -12.083 6.563 19.721 1.00 90.50 175 VAL A C 1
ATOM 1393 O O . VAL A 1 175 ? -10.886 6.284 19.647 1.00 90.50 175 VAL A O 1
ATOM 1396 N N . THR A 1 176 ? -12.893 6.047 20.643 1.00 95.00 176 THR A N 1
ATOM 1397 C CA . THR A 1 176 ? -12.485 4.986 21.563 1.00 95.00 176 THR A CA 1
ATOM 1398 C C . THR A 1 176 ? -12.834 3.631 20.962 1.00 95.00 176 THR A C 1
ATOM 1400 O O . THR A 1 176 ? -14.002 3.272 20.809 1.00 95.00 176 THR A O 1
ATOM 1403 N N . LEU A 1 177 ? -11.802 2.871 20.622 1.00 95.94 177 LEU A N 1
ATOM 1404 C CA . LEU A 1 177 ? -11.895 1.517 20.105 1.00 95.94 177 LEU A CA 1
ATOM 1405 C C . LEU A 1 177 ? -11.835 0.501 21.259 1.00 95.94 177 LEU A C 1
ATOM 1407 O O . LEU A 1 177 ? -11.173 0.744 22.275 1.00 95.94 177 LEU A O 1
ATOM 1411 N N . PRO A 1 178 ? -12.522 -0.650 21.133 1.00 96.56 178 PRO A N 1
ATOM 1412 C CA . PRO A 1 178 ? -12.470 -1.712 22.134 1.00 96.56 178 PRO A CA 1
ATOM 1413 C C . PRO A 1 178 ? -11.054 -2.298 22.277 1.00 96.56 178 PRO A C 1
ATOM 1415 O O . PRO A 1 178 ? -10.173 -2.048 21.455 1.00 96.56 178 PRO A O 1
ATOM 1418 N N . SER A 1 179 ? -10.826 -3.119 23.306 1.00 95.94 179 SER A N 1
ATOM 1419 C CA . SER A 1 179 ? -9.590 -3.907 23.375 1.00 95.94 179 SER A CA 1
ATOM 1420 C C . SER A 1 179 ? -9.519 -4.918 22.226 1.00 95.94 179 SER A C 1
ATOM 1422 O O . SER A 1 179 ? -10.546 -5.446 21.792 1.00 95.94 179 SER A O 1
ATOM 1424 N N . SER A 1 180 ? -8.308 -5.237 21.781 1.00 93.75 180 SER A N 1
ATOM 1425 C CA . SER A 1 180 ? -8.031 -6.286 20.782 1.00 93.75 180 SER A CA 1
ATOM 1426 C C . SER A 1 180 ? -8.687 -7.632 21.144 1.00 93.75 180 SER A C 1
ATOM 1428 O O . SER A 1 180 ? -9.362 -8.244 20.318 1.00 93.75 180 SER A O 1
ATOM 1430 N N . THR A 1 181 ? -8.638 -8.032 22.420 1.00 92.50 181 THR A N 1
ATOM 1431 C CA . THR A 1 181 ? -9.332 -9.225 22.941 1.00 92.50 181 THR A CA 1
ATOM 1432 C C . THR A 1 181 ? -10.849 -9.153 22.751 1.00 92.50 181 THR A C 1
ATOM 1434 O O . THR A 1 181 ? -11.493 -10.146 22.411 1.00 92.50 181 THR A O 1
ATOM 1437 N N . SER A 1 182 ? -11.445 -7.974 22.958 1.00 95.94 182 SER A N 1
ATOM 1438 C CA . SER A 1 182 ? -12.883 -7.776 22.755 1.00 95.94 182 SER A CA 1
ATOM 1439 C C . SER A 1 182 ? -13.257 -7.865 21.277 1.00 95.94 182 SER A C 1
ATOM 1441 O O . SER A 1 182 ? -14.315 -8.406 20.961 1.00 95.94 182 SER A O 1
ATOM 1443 N N . VAL A 1 183 ? -12.399 -7.370 20.376 1.00 95.88 183 VAL A N 1
ATOM 1444 C CA . VAL A 1 183 ? -12.571 -7.521 18.922 1.00 95.88 183 VAL A CA 1
ATOM 1445 C C . VAL A 1 183 ? -12.568 -8.999 18.545 1.00 95.88 183 VAL A C 1
ATOM 1447 O O . VAL A 1 183 ? -13.549 -9.472 17.974 1.00 95.88 183 VAL A O 1
ATOM 1450 N N . LEU A 1 184 ? -11.536 -9.748 18.947 1.00 94.56 184 LEU A N 1
ATOM 1451 C CA . LEU A 1 184 ? -11.432 -11.184 18.674 1.00 94.56 184 LEU A CA 1
ATOM 1452 C C . LEU A 1 184 ? -12.649 -11.957 19.205 1.00 94.56 184 LEU A C 1
ATOM 1454 O O . LEU A 1 184 ? -13.262 -12.736 18.476 1.00 94.56 184 LEU A O 1
ATOM 1458 N N . LYS A 1 185 ? -13.058 -11.699 20.455 1.00 94.88 185 LYS A N 1
ATOM 1459 C CA . LYS A 1 185 ? -14.229 -12.350 21.062 1.00 94.88 185 LYS A CA 1
ATOM 1460 C C . LYS A 1 185 ? -15.509 -12.092 20.265 1.00 94.88 185 LYS A C 1
ATOM 1462 O O . LYS A 1 185 ? -16.293 -13.018 20.071 1.00 94.88 185 LYS A O 1
ATOM 1467 N N . ARG A 1 186 ? -15.725 -10.855 19.803 1.00 96.50 186 ARG A N 1
ATOM 1468 C CA . ARG A 1 186 ? -16.901 -10.492 18.995 1.00 96.50 186 ARG A CA 1
ATOM 1469 C C . ARG A 1 186 ? -16.896 -11.194 17.641 1.00 96.50 186 ARG A C 1
ATOM 1471 O O . ARG A 1 186 ? -17.932 -11.710 17.244 1.00 96.50 186 ARG A O 1
ATOM 1478 N N . LEU A 1 187 ? -15.745 -11.271 16.973 1.00 96.31 187 LEU A N 1
ATOM 1479 C CA . LEU A 1 187 ? -15.617 -11.985 15.698 1.00 96.31 187 LEU A CA 1
ATOM 1480 C C . LEU A 1 187 ? -15.923 -13.479 15.860 1.00 96.31 187 LEU A C 1
ATOM 1482 O O . LEU A 1 187 ? -16.715 -14.032 15.101 1.00 96.31 187 LEU A O 1
ATOM 1486 N N . LYS A 1 188 ? -15.372 -14.128 16.892 1.00 95.69 188 LYS A N 1
ATOM 1487 C CA . LYS A 1 188 ? -15.660 -15.543 17.181 1.00 95.69 188 LYS A CA 1
ATOM 1488 C C . LYS A 1 188 ? -17.142 -15.767 17.490 1.00 95.69 188 LYS A C 1
ATOM 1490 O O . LYS A 1 188 ? -17.730 -16.720 16.989 1.00 95.69 188 LYS A O 1
ATOM 1495 N N . ALA A 1 189 ? -17.760 -14.871 18.263 1.00 96.62 189 ALA A N 1
ATOM 1496 C CA . ALA A 1 189 ? -19.192 -14.927 18.563 1.00 96.62 189 ALA A CA 1
ATOM 1497 C C . ALA A 1 189 ? -20.075 -14.740 17.315 1.00 96.62 189 ALA A C 1
ATOM 1499 O O . ALA A 1 189 ? -21.145 -15.334 17.242 1.00 96.62 189 ALA A O 1
ATOM 1500 N N . ALA A 1 190 ? -19.610 -13.974 16.325 1.00 96.31 190 ALA A N 1
ATOM 1501 C CA . ALA A 1 190 ? -20.261 -13.818 15.023 1.00 96.31 190 ALA A CA 1
ATOM 1502 C C . ALA A 1 190 ? -20.014 -15.003 14.059 1.00 96.31 190 ALA A C 1
ATOM 1504 O O . ALA A 1 190 ? -20.447 -14.966 12.913 1.00 96.31 190 ALA A O 1
ATOM 1505 N N . GLY A 1 191 ? -19.322 -16.065 14.493 1.00 95.88 191 GLY A N 1
ATOM 1506 C CA . GLY A 1 191 ? -19.109 -17.283 13.701 1.00 95.88 191 GLY A CA 1
ATOM 1507 C C . GLY A 1 191 ? -17.835 -17.295 12.848 1.00 95.88 191 GLY A C 1
ATOM 1508 O O . GLY A 1 191 ? -17.606 -18.251 12.100 1.00 95.88 191 GLY A O 1
ATOM 1509 N N . TYR A 1 192 ? -16.964 -16.287 12.966 1.00 95.81 192 TYR A N 1
ATOM 1510 C CA . TYR A 1 192 ? -15.673 -16.303 12.280 1.00 95.81 192 TYR A CA 1
ATOM 1511 C C . TYR A 1 192 ? -14.746 -17.367 12.880 1.00 95.81 192 TYR A C 1
ATOM 1513 O O . TYR A 1 192 ? -14.451 -17.371 14.075 1.00 95.81 192 TYR A O 1
ATOM 1521 N N . LYS A 1 193 ? -14.270 -18.277 12.022 1.00 95.06 193 LYS A N 1
ATOM 1522 C CA . LYS A 1 193 ? -13.347 -19.355 12.406 1.00 95.06 193 LYS A CA 1
ATOM 1523 C C . LYS A 1 193 ? -12.006 -18.800 12.880 1.00 95.06 193 LYS A C 1
ATOM 1525 O O . LYS A 1 193 ? -11.322 -18.135 12.107 1.00 95.06 193 LYS A O 1
ATOM 1530 N N . ASP A 1 194 ? -11.617 -19.179 14.093 1.00 90.75 194 ASP A N 1
ATOM 1531 C CA . ASP A 1 194 ? -10.349 -18.812 14.738 1.00 90.75 194 ASP A CA 1
ATOM 1532 C C . ASP A 1 194 ? -9.137 -19.129 13.854 1.00 90.75 194 ASP A C 1
ATOM 1534 O O . ASP A 1 194 ? -8.312 -18.268 13.596 1.00 90.75 194 ASP A O 1
ATOM 1538 N N . SER A 1 195 ? -9.122 -20.319 13.244 1.00 92.56 195 SER A N 1
ATOM 1539 C CA . SER A 1 195 ? -8.049 -20.784 12.351 1.00 92.56 195 SER A CA 1
ATOM 1540 C C . SER A 1 195 ? -7.873 -19.966 11.064 1.00 92.56 195 SER A C 1
ATOM 1542 O O . SER A 1 195 ? -6.998 -20.263 10.257 1.00 92.56 195 SER A O 1
ATOM 1544 N N . LYS A 1 196 ? -8.774 -19.017 10.793 1.00 93.69 196 LYS A N 1
ATOM 1545 C CA . LYS A 1 196 ? -8.716 -18.112 9.641 1.00 93.69 196 LYS A CA 1
ATOM 1546 C C . LYS A 1 196 ? -8.443 -16.667 10.048 1.00 93.69 196 LYS A C 1
ATOM 1548 O O . LYS A 1 196 ? -8.268 -15.838 9.156 1.00 93.69 196 LYS A O 1
ATOM 1553 N N . ILE A 1 197 ? -8.460 -16.367 11.346 1.00 91.94 197 ILE A N 1
ATOM 1554 C CA . ILE A 1 197 ? -8.120 -15.060 11.897 1.00 91.94 197 ILE A CA 1
ATOM 1555 C C . ILE A 1 197 ? -6.604 -15.047 12.095 1.00 91.94 197 ILE A C 1
ATOM 1557 O O . ILE A 1 197 ? -6.074 -15.788 12.912 1.00 91.94 197 ILE A O 1
ATOM 1561 N N . GLY A 1 198 ? -5.917 -14.234 11.303 1.00 90.31 198 GLY A N 1
ATOM 1562 C CA . GLY A 1 198 ? -4.522 -13.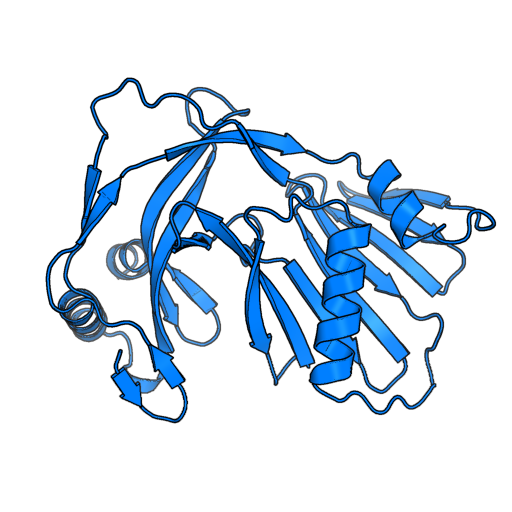881 11.524 1.00 90.31 198 GLY A CA 1
ATOM 1563 C C . GLY A 1 198 ? -4.415 -12.616 12.371 1.00 90.31 198 GLY A C 1
ATOM 1564 O O . GLY A 1 198 ? -5.195 -12.394 13.297 1.00 90.31 198 GLY A O 1
ATOM 1565 N N . SER A 1 199 ? -3.463 -11.756 12.020 1.00 90.12 199 SER A N 1
ATOM 1566 C CA . SER A 1 199 ? -3.186 -10.518 12.747 1.00 90.12 199 SER A CA 1
ATOM 1567 C C . SER A 1 199 ? -4.406 -9.600 12.877 1.00 90.12 199 SER A C 1
ATOM 1569 O O . SER A 1 199 ? -5.162 -9.389 11.924 1.00 90.12 199 SER A O 1
ATOM 1571 N N . ILE A 1 200 ? -4.553 -9.006 14.062 1.00 93.00 200 ILE A N 1
ATOM 1572 C CA . ILE A 1 200 ? -5.490 -7.917 14.349 1.00 93.00 200 ILE A CA 1
ATOM 1573 C C . ILE A 1 200 ? -4.654 -6.677 14.656 1.00 93.00 200 ILE A C 1
ATOM 1575 O O . ILE A 1 200 ? -3.859 -6.684 15.592 1.00 93.00 200 ILE A O 1
ATOM 1579 N N . GLU A 1 201 ? -4.824 -5.615 13.876 1.00 93.19 201 GLU A N 1
ATOM 1580 C CA . GLU A 1 201 ? -3.973 -4.428 13.940 1.00 93.19 201 GLU A CA 1
ATOM 1581 C C . GLU A 1 201 ? -4.816 -3.152 14.018 1.00 93.19 201 GLU A C 1
ATOM 1583 O O . GLU A 1 201 ? -5.822 -3.010 13.318 1.00 93.19 201 GLU A O 1
ATOM 1588 N N . LEU A 1 202 ? -4.414 -2.219 14.885 1.00 95.19 202 LEU A N 1
ATOM 1589 C CA . LEU A 1 202 ? -4.959 -0.863 14.879 1.00 95.19 202 LEU A CA 1
ATOM 1590 C C . LEU A 1 202 ? -4.378 -0.083 13.705 1.00 95.19 202 LEU A C 1
ATOM 1592 O O . LEU A 1 202 ? -3.168 -0.063 13.498 1.00 95.19 202 LEU A O 1
ATOM 1596 N N . GLY A 1 203 ? -5.239 0.610 12.975 1.00 95.00 203 GLY A N 1
ATOM 1597 C CA . GLY A 1 203 ? -4.828 1.411 11.836 1.00 95.00 203 GLY A CA 1
ATOM 1598 C C . GLY A 1 203 ? -5.877 2.433 11.446 1.00 95.00 203 GLY A C 1
ATOM 1599 O O . GLY A 1 203 ? -6.893 2.617 12.120 1.00 95.00 203 GLY A O 1
ATOM 1600 N N . TYR A 1 204 ? -5.620 3.082 10.322 1.00 94.75 204 TYR A N 1
ATOM 1601 C CA . TY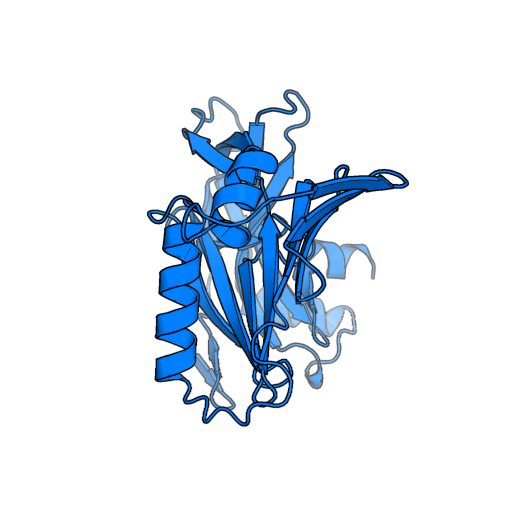R A 1 204 ? -6.509 4.071 9.743 1.00 94.75 204 TYR A CA 1
ATOM 1602 C C . TYR A 1 204 ? -7.105 3.571 8.438 1.00 94.75 204 TYR A C 1
ATOM 1604 O O . TYR A 1 204 ? -6.404 3.090 7.548 1.00 94.75 204 TYR A O 1
ATOM 1612 N N . GLU A 1 205 ? -8.416 3.722 8.309 1.00 93.75 205 GLU A N 1
ATOM 1613 C CA . GLU A 1 205 ? -9.111 3.583 7.041 1.00 93.75 205 GL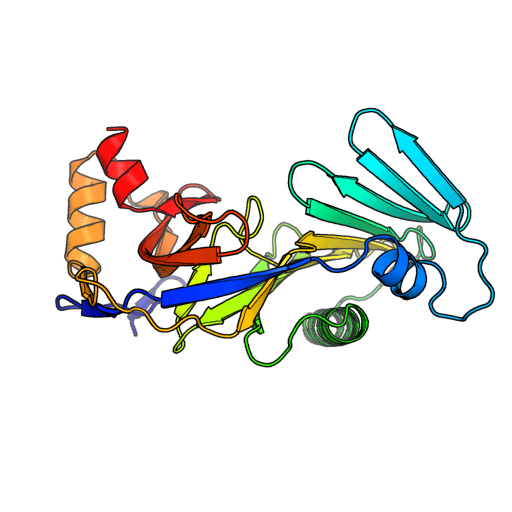U A CA 1
ATOM 1614 C C . GLU A 1 205 ? -9.009 4.880 6.243 1.00 93.75 205 GLU A C 1
ATOM 1616 O O . GLU A 1 205 ? -9.440 5.936 6.709 1.00 93.75 205 GLU A O 1
ATOM 1621 N N . TRP A 1 206 ? -8.442 4.781 5.040 1.00 92.69 206 TRP A N 1
ATOM 1622 C CA . TRP A 1 206 ? -8.443 5.846 4.047 1.00 92.69 206 TRP A CA 1
ATOM 1623 C C . TRP A 1 206 ? -9.818 5.954 3.393 1.00 92.69 206 TRP A C 1
ATOM 1625 O O . TRP A 1 206 ? -10.292 5.008 2.762 1.00 92.69 206 TRP A O 1
ATOM 1635 N N . SER A 1 207 ? -10.441 7.127 3.477 1.00 91.00 207 SER A N 1
ATOM 1636 C CA . SER A 1 207 ? -11.717 7.392 2.812 1.00 91.00 207 SER A CA 1
ATOM 1637 C C . SER A 1 207 ? -11.760 8.798 2.228 1.00 91.00 207 SER A C 1
ATOM 1639 O O . SER A 1 207 ? -11.229 9.743 2.805 1.00 91.00 207 SER A O 1
ATOM 1641 N N . GLN A 1 208 ? -12.384 8.952 1.062 1.00 90.19 208 GLN A N 1
ATOM 1642 C CA . GLN A 1 208 ? -12.557 10.272 0.467 1.00 90.19 208 GLN A CA 1
ATOM 1643 C C . GLN A 1 208 ? -13.586 11.076 1.266 1.00 90.19 208 GLN A C 1
ATOM 1645 O O . GLN A 1 208 ? -14.687 10.591 1.542 1.00 90.19 208 GLN A O 1
ATOM 1650 N N . ASN A 1 209 ? -13.235 12.312 1.615 1.00 90.44 209 ASN A N 1
ATOM 1651 C CA . ASN A 1 209 ? -14.120 13.193 2.358 1.00 90.44 209 ASN A CA 1
ATOM 1652 C C . ASN A 1 209 ? -15.386 13.507 1.544 1.00 90.44 209 ASN A C 1
ATOM 1654 O O . ASN A 1 209 ? -15.345 13.751 0.335 1.00 90.44 209 ASN A O 1
ATOM 1658 N N . LYS A 1 210 ? -16.535 13.530 2.226 1.00 88.06 210 LYS A N 1
ATOM 1659 C CA . LYS A 1 210 ? -17.846 13.736 1.585 1.00 88.06 210 LYS A CA 1
ATOM 1660 C C . LYS A 1 210 ? -18.033 15.144 1.020 1.00 88.06 210 LYS A C 1
ATOM 1662 O O . LYS A 1 210 ? -18.761 15.310 0.047 1.00 88.06 210 LYS A O 1
ATOM 1667 N N . SER A 1 211 ? -17.399 16.139 1.633 1.00 88.69 211 SER A N 1
ATOM 1668 C CA . SER A 1 211 ? -17.529 17.551 1.267 1.00 88.69 211 SER A CA 1
ATOM 1669 C C . SER A 1 211 ? -16.459 18.001 0.270 1.00 88.69 211 SER A C 1
ATOM 1671 O O . SER A 1 211 ? -16.677 18.969 -0.452 1.00 88.69 211 SER A O 1
ATOM 1673 N N . SER A 1 212 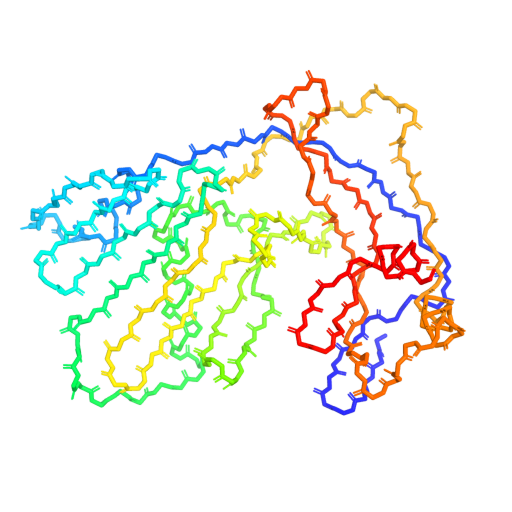? -15.311 17.316 0.202 1.00 89.94 212 SER A N 1
ATOM 1674 C CA . SER A 1 212 ? -14.228 17.647 -0.726 1.00 89.94 212 SER A CA 1
ATOM 1675 C C . SER A 1 212 ? -13.519 16.411 -1.258 1.00 89.94 212 SER A C 1
ATOM 1677 O O . SER A 1 212 ? -12.909 15.646 -0.518 1.00 89.94 212 SER A O 1
ATOM 1679 N N . LYS A 1 213 ? -13.484 16.282 -2.587 1.00 88.81 213 LYS A N 1
ATOM 1680 C CA . LYS A 1 213 ? -12.761 15.201 -3.269 1.00 88.81 213 LYS A CA 1
ATOM 1681 C C . LYS A 1 213 ? -11.238 15.281 -3.127 1.00 88.81 213 LYS A C 1
ATOM 1683 O O . LYS A 1 213 ? -10.565 14.300 -3.434 1.00 88.81 213 LYS A O 1
ATOM 1688 N N . LEU A 1 214 ? -10.713 16.431 -2.702 1.00 90.00 214 LEU A N 1
ATOM 1689 C CA . LEU A 1 214 ? -9.284 16.672 -2.493 1.00 90.00 214 LEU A CA 1
ATOM 1690 C C . LEU A 1 214 ? -8.827 16.306 -1.077 1.00 90.00 214 LEU A C 1
ATOM 1692 O O . LEU A 1 214 ? -7.632 16.344 -0.801 1.00 90.00 214 LEU A O 1
ATOM 1696 N N . VAL A 1 215 ? -9.764 15.980 -0.183 1.00 91.56 215 VAL A N 1
ATOM 1697 C CA . VAL A 1 215 ? -9.479 15.656 1.214 1.00 91.56 215 VAL A CA 1
ATOM 1698 C C . VAL A 1 215 ? -9.723 14.171 1.451 1.00 91.56 215 VAL A C 1
ATOM 1700 O O . VAL A 1 215 ? -10.720 13.606 0.996 1.00 91.56 215 VAL A O 1
ATOM 1703 N N . ILE A 1 216 ? -8.807 13.552 2.183 1.00 92.06 216 ILE A N 1
ATOM 1704 C CA . ILE A 1 216 ? -8.924 12.187 2.683 1.00 92.06 216 ILE A CA 1
ATOM 1705 C C . ILE A 1 216 ? -9.103 12.247 4.185 1.00 92.06 216 ILE A C 1
ATOM 1707 O O . ILE A 1 216 ? -8.313 12.888 4.876 1.00 92.06 216 ILE A O 1
ATOM 1711 N N . ASP A 1 217 ? -10.115 11.540 4.668 1.00 92.69 217 ASP A N 1
ATOM 1712 C CA . ASP A 1 217 ? -10.338 11.301 6.082 1.00 92.69 217 ASP A CA 1
ATOM 1713 C C . ASP A 1 217 ? -9.730 9.953 6.464 1.00 92.69 217 ASP A C 1
ATOM 1715 O O . ASP A 1 217 ? -10.012 8.920 5.845 1.00 92.69 217 ASP A O 1
ATOM 1719 N N . LEU A 1 218 ? -8.911 9.979 7.510 1.00 93.25 218 LEU A N 1
ATOM 1720 C CA . LEU A 1 218 ? -8.323 8.816 8.149 1.00 93.25 218 LEU A CA 1
ATOM 1721 C C . LEU A 1 218 ? -9.129 8.498 9.406 1.00 93.25 218 LEU A C 1
ATOM 1723 O O . LEU A 1 218 ? -9.104 9.238 10.393 1.00 93.25 218 LEU A O 1
ATOM 1727 N N . THR A 1 219 ? -9.857 7.383 9.366 1.00 93.62 219 THR A N 1
ATOM 1728 C CA . THR A 1 219 ? -10.705 6.938 10.481 1.00 93.62 219 THR A CA 1
ATOM 1729 C C . THR A 1 219 ? -10.047 5.783 11.237 1.00 93.62 219 THR A C 1
ATOM 1731 O O . THR A 1 219 ? -9.774 4.755 10.613 1.00 93.62 219 THR A O 1
ATOM 1734 N N . PRO A 1 220 ? -9.806 5.909 12.558 1.00 95.62 220 PRO A N 1
ATOM 1735 C CA . PRO A 1 220 ? -9.282 4.810 13.362 1.00 95.62 220 PRO A CA 1
ATOM 1736 C C . PRO A 1 220 ? -10.194 3.582 13.338 1.00 95.62 220 PRO A C 1
ATOM 1738 O O . PRO A 1 220 ? -11.405 3.691 13.544 1.00 95.62 220 PRO A O 1
ATOM 1741 N N . THR A 1 221 ? -9.619 2.397 13.150 1.00 95.62 221 THR A N 1
ATOM 1742 C CA . THR A 1 221 ? -10.334 1.119 13.255 1.00 95.62 221 THR A CA 1
ATOM 1743 C C . THR A 1 221 ? -9.369 -0.041 13.509 1.00 95.62 221 THR A C 1
ATOM 1745 O O . THR A 1 221 ? -8.150 0.122 13.462 1.00 95.62 221 THR A O 1
ATOM 1748 N N . TYR A 1 222 ? -9.920 -1.227 13.767 1.00 96.12 222 TYR A N 1
ATOM 1749 C CA . TYR A 1 222 ? -9.156 -2.470 13.692 1.00 96.12 222 TYR A CA 1
ATOM 1750 C C . TYR A 1 222 ? -9.279 -3.086 12.305 1.00 96.12 222 TYR A C 1
ATOM 1752 O O . TYR A 1 222 ? -10.389 -3.303 11.807 1.00 96.12 222 TYR A O 1
ATOM 1760 N N . TYR A 1 223 ? -8.134 -3.441 11.741 1.00 94.69 223 TYR A N 1
ATOM 1761 C CA . TYR A 1 223 ? -8.019 -4.335 10.605 1.00 94.69 223 TYR A CA 1
ATOM 1762 C C . TYR A 1 223 ? -7.738 -5.751 11.094 1.00 94.69 223 TYR A C 1
ATOM 1764 O O . TYR A 1 223 ? -6.962 -5.968 12.020 1.00 94.69 223 TYR A O 1
ATOM 1772 N N . VAL A 1 224 ? -8.401 -6.717 10.473 1.00 94.25 224 VAL A N 1
ATOM 1773 C CA . VAL A 1 224 ? -8.295 -8.143 10.764 1.00 94.25 224 VAL A CA 1
ATOM 1774 C C . VAL A 1 224 ? -7.851 -8.827 9.485 1.00 94.25 224 VAL A C 1
ATOM 1776 O O . VAL A 1 224 ? -8.517 -8.711 8.451 1.00 94.25 224 VAL A O 1
ATOM 1779 N N . TYR A 1 225 ? -6.730 -9.534 9.540 1.00 91.88 225 TYR A N 1
ATOM 1780 C CA . TYR A 1 225 ? -6.292 -10.377 8.443 1.00 91.88 225 TYR A CA 1
ATOM 1781 C C . TYR A 1 225 ? -7.098 -11.670 8.485 1.00 91.88 225 TYR A C 1
ATOM 1783 O O . TYR A 1 225 ? -6.837 -12.551 9.299 1.00 91.88 225 TYR A O 1
ATOM 1791 N N . TYR A 1 226 ? -8.122 -11.776 7.645 1.00 92.75 226 TYR A N 1
ATOM 1792 C CA . TYR A 1 226 ? -9.022 -12.920 7.636 1.00 92.75 226 TYR A CA 1
ATOM 1793 C C . TYR A 1 226 ? -8.940 -13.660 6.306 1.00 92.75 226 TYR A C 1
ATOM 1795 O O . TYR A 1 226 ? -9.275 -13.108 5.257 1.00 92.75 226 TYR A O 1
ATOM 1803 N N . ASN A 1 227 ? -8.534 -14.933 6.350 1.00 90.88 227 ASN A N 1
ATOM 1804 C CA . ASN A 1 227 ? -8.489 -15.819 5.180 1.00 90.88 227 ASN A CA 1
ATOM 1805 C C . ASN A 1 227 ? -7.718 -15.204 3.989 1.00 90.88 227 ASN A C 1
ATOM 1807 O O . ASN A 1 227 ? -8.191 -15.232 2.853 1.00 90.88 227 ASN A O 1
ATOM 1811 N N . GLY A 1 228 ? -6.546 -14.627 4.261 1.00 86.94 228 GLY A N 1
ATOM 1812 C CA . GLY A 1 228 ? -5.662 -14.081 3.231 1.00 86.94 228 GLY A CA 1
ATOM 1813 C C . GLY A 1 228 ? -5.900 -12.611 2.870 1.00 86.94 228 GLY A C 1
ATOM 1814 O O . GLY A 1 228 ? -5.190 -12.078 2.020 1.00 86.94 228 GLY A O 1
ATOM 1815 N N . THR A 1 229 ? -6.880 -11.933 3.477 1.00 88.44 229 THR A N 1
ATOM 1816 C CA . THR A 1 229 ? -7.212 -10.541 3.129 1.00 88.44 229 THR A CA 1
ATOM 1817 C C . THR A 1 229 ? -7.498 -9.698 4.365 1.00 88.44 229 THR A C 1
ATOM 1819 O O . THR A 1 229 ? -8.167 -10.141 5.297 1.00 88.44 229 THR A O 1
ATOM 1822 N N . TRP A 1 230 ? -7.031 -8.452 4.353 1.00 91.25 230 TRP A N 1
ATOM 1823 C CA . TRP A 1 230 ? -7.345 -7.469 5.384 1.00 91.25 230 TRP A CA 1
ATOM 1824 C C . TRP A 1 230 ? -8.778 -6.955 5.248 1.00 91.25 230 TRP A C 1
ATOM 1826 O O . TRP A 1 230 ? -9.219 -6.598 4.157 1.00 91.25 230 TRP A O 1
ATOM 1836 N N . ARG A 1 231 ? -9.508 -6.901 6.362 1.00 92.62 231 ARG A N 1
ATOM 1837 C CA . ARG A 1 231 ? -10.865 -6.342 6.445 1.00 92.62 231 ARG A CA 1
ATOM 1838 C C . ARG A 1 231 ? -11.019 -5.547 7.728 1.00 92.62 231 ARG A C 1
ATOM 1840 O O . ARG A 1 231 ? -10.411 -5.894 8.737 1.00 92.62 231 ARG A O 1
ATOM 1847 N N . THR A 1 232 ? -11.851 -4.512 7.729 1.00 94.25 232 THR A N 1
ATOM 1848 C CA . THR A 1 232 ? -12.171 -3.826 8.986 1.00 94.25 232 THR A CA 1
ATOM 1849 C C . THR A 1 232 ? -13.054 -4.722 9.847 1.00 94.25 232 THR A C 1
ATOM 1851 O O . THR A 1 232 ? -13.987 -5.355 9.343 1.00 94.25 232 THR A O 1
ATOM 1854 N N . TYR A 1 233 ? -12.804 -4.765 11.155 1.00 94.69 233 TYR A N 1
ATOM 1855 C CA . TYR A 1 233 ? -13.607 -5.595 12.058 1.00 94.69 233 TYR A CA 1
ATOM 1856 C C . TYR A 1 233 ? -15.089 -5.179 12.051 1.00 94.69 233 TYR A C 1
ATOM 1858 O O . TYR A 1 233 ? -15.972 -6.022 12.186 1.00 94.69 233 TYR A O 1
ATOM 1866 N N . THR A 1 234 ? -15.372 -3.888 11.849 1.00 94.31 234 THR A N 1
ATOM 1867 C CA . THR A 1 234 ? -16.733 -3.357 11.713 1.00 94.31 234 THR A CA 1
ATOM 1868 C C . THR A 1 234 ? -17.436 -3.915 10.485 1.00 94.31 234 THR A C 1
ATOM 1870 O O . THR A 1 234 ? -18.564 -4.371 10.624 1.00 94.31 234 THR A O 1
ATOM 1873 N N . SER A 1 235 ? -16.778 -3.942 9.317 1.00 93.75 235 SER A N 1
ATOM 1874 C CA . SER A 1 235 ? -17.369 -4.509 8.093 1.00 93.75 235 SER A CA 1
ATOM 1875 C C . SER A 1 235 ? -17.680 -5.999 8.229 1.00 93.75 235 SER A C 1
ATOM 1877 O O . SER A 1 235 ? -18.695 -6.471 7.722 1.00 93.75 235 SER A O 1
ATOM 1879 N N . MET A 1 236 ? -16.830 -6.734 8.952 1.00 93.94 236 MET A N 1
ATOM 1880 C CA . MET A 1 236 ? -17.054 -8.146 9.251 1.00 93.94 236 MET A CA 1
ATOM 1881 C C . MET A 1 236 ? -18.304 -8.317 10.124 1.00 93.94 236 MET A C 1
ATOM 1883 O O . MET A 1 236 ? -19.197 -9.087 9.792 1.00 93.94 236 MET A O 1
ATOM 1887 N N . LEU A 1 237 ? -18.430 -7.530 11.193 1.00 93.75 237 LEU A N 1
ATOM 1888 C CA . LEU A 1 237 ? -19.569 -7.628 12.111 1.00 93.75 237 LEU A CA 1
ATOM 1889 C C . LEU A 1 237 ? -20.884 -7.061 11.552 1.00 93.75 237 LEU A C 1
ATOM 1891 O O . LEU A 1 237 ? -21.945 -7.449 12.025 1.00 93.75 237 LEU A O 1
ATOM 1895 N N . SER A 1 238 ? -20.844 -6.148 10.577 1.00 86.06 238 SER A N 1
ATOM 1896 C CA . SER A 1 238 ? -22.050 -5.588 9.947 1.00 86.06 238 SER A CA 1
ATOM 1897 C C . SER A 1 238 ? -22.574 -6.417 8.771 1.00 86.06 238 SER A C 1
ATOM 1899 O O . SER A 1 238 ? -23.686 -6.178 8.316 1.00 86.06 238 SER A O 1
ATOM 1901 N N . GLY A 1 239 ? -21.756 -7.330 8.237 1.00 60.22 239 GLY A N 1
ATOM 1902 C CA . GLY A 1 239 ? -22.127 -8.277 7.179 1.00 60.22 239 GLY A CA 1
ATOM 1903 C C . GLY A 1 239 ? -22.450 -9.682 7.698 1.00 60.22 239 GLY A C 1
ATOM 1904 O O . GLY A 1 239 ? -22.430 -10.621 6.903 1.00 60.22 239 GLY A O 1
ATOM 1905 N N . SER A 1 240 ? -22.659 -9.812 9.014 1.00 46.38 240 SER A N 1
ATOM 1906 C CA . SER A 1 240 ? -23.046 -11.040 9.723 1.00 46.38 240 SER A CA 1
ATOM 1907 C C . SER A 1 240 ? -24.560 -11.138 9.879 1.00 46.38 240 SER A C 1
ATOM 1909 O O . SER A 1 240 ? -25.176 -10.086 10.168 1.00 46.38 240 SER A O 1
#

InterPro domains:
  IPR009996 Regulatory protein YycH [PF07435] (14-232)
  IPR042274 Regulatory protein YycH/YycI , domain 2 [G3DSA:3.30.310.160] (23-164)

Foldseek 3Di:
DDDDPNDDADFFQFKDKDWKWKFFKDFADPVLLLCLQAVVVVPFDWDWDDDDQWIWIDTPPFKIWIANNVLQKIKIKGQPQAQAFDDDDPVNQVVVVVVVCVSSVAPPPFKDFDDADPVQRKTWIFGHDPRATEADNGQGRIWIWGDDRRRMIIIMDHSMDGDGIDPPPDDRTMDIGGTPVVLVVLLVVVVADPVFWDYKGWHWYWDQDPVDNRMTMTDIFIWIRGNNGTDTSVVSNVVD

Radius of gyration: 19.7 Å; chains: 1; bounding box: 43×43×54 Å

Organism: Lactiplantibacillus plantarum (NCBI:txid1590)

Sequence (240 aa):
MTYEDNTTYIDYPKQVTMQHYSYLMSKAAASEIANRLLDADGNSTVSVHNRSGKQEYTTGSYKRMTVDSKLGTVYFEDYSDSGTTRNLSLTNQLKKSFNLLTSLGVPMDNIRYYGFDATSNSVIYRSYVEGFPIFNQTENGDVRIQLTSNGLDRYYFSLYSLQVPVPTTGQKQAVTLPSSTSVLKRLKAAGYKDSKIGSIELGYEWSQNKSSKLVIDLTPTYYVYYNGTWRTYTSMLSGS

pLDDT: mean 88.16, std 10.82, range [39.75, 97.44]

Secondary structure (DSSP, 8-state):
-EEETTEEE----S-EEEE-EEEEEEE--HHHHHHHHH-TTS----EEEEETTEEEEEETTTEEEEEETTTTEEEEEE-TTTT------HHHHHHHHHHHHHHTT--GGGEEEEEEETTTTEEEEEEEETTEEEE-SSSSSSEEEEE-TTS-EEEEEESEEEEEEEP--SS--EEEEPPHHHHHHHHHHTT--GGGEEEEEEEEEEEE-SS-TTEEEEEEEEEEEETTEEEEHHHHHHT-